Protein 4PYR (pdb70)

Solvent-accessible surface area: 13632 Å² total

Radius of gyration: 20.28 Å; Cα contacts (8 Å, |Δi|>4): 598; chains: 1; bounding box: 50×44×51 Å

Foldseek 3Di:
DAEEEEEEADCPPPCHVLSVLLVLLLVLLCVQPVLYHYDYDYDAAPCRQVVVVVSVVVPHQEYEDDEDQNRQQVRQVVDDHQYEYADFNDPNRDDDQSYAYEYDDLLLFLLLQLVCVVVVFPAEEEEAEDDPQLVSSSVSNQVNNCVVVVDTHHYYDDPVDPPVQVSRVVGQAYEYSYAQVVVLVVLQVHDVPRAYEYECNNVFDPHVSCPRHKYWWQCPLEPDPVNPSGDQDPDDDTPVSSLSSQSSSVSSVQRSVSSVDPGQQPDWDCGSRATWHADPSNYTRHNTDMDD

B-factor: mean 27.87, std 9.31, range [13.83, 87.21]

Secondary structure (DSSP, 8-state):
-EEEEEEE--TTSTTHHHHHHHHHHHHHHHHHH--EEEEEEE--GGGHHHHHHHHHHTT--EEE---SHHHHHHHGGG--S-EEESS---TTSPP-TTEEE----HHHHHHHHHH--TT--SSEEEEE-SSHHHHHHHHHHHHHHHHHHSSPPB----TT--HHHHHHHT-SEEEEES-HHHHHHHHHHS-TTS-EEE-GGG-----GGGTT-EEE-------SHHHHHSPPPSS---HHHHHHHHHHHHHHHHHHHHHSSS-GGG-EEEETTEEEEE-GGGBEEEE--EE-

CATH classification: 3.40.50.2300 (+1 more: 3.40.50.2300)

Sequence (292 aa):
KVRI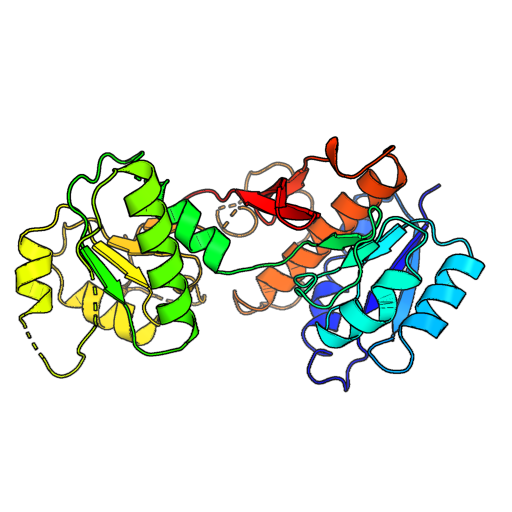GVILPAESSALGEEAAAVVRSSGVEEAAAQVDQSAELYSVDATGDNVVERYRAAVADGVNVVIGPLSRDSIVKLAPSVTVPTLALNSVGREAAANPKLYSLSLIVEGEARQLARLRRDDSRAAPLLVVGGDALSQRLGKAFADEWRAAAGKPVRRQAFDANDAPLLQAAGQADAVALALDVAQAARLKSALTPDVPVYGTSQLNVGGQPELAGVRFIDPWFLPAHPAVQRRYPRPAAPLTRQQTERLYALGIDAYRLAVQLAGSRSGAAVRLDGVTGDLKLGRDRAFERQLPAGV

InterPro domains:
  IPR007443 Penicillin-binding protein activator LpoA [PF04348] (82-240)
  IPR007443 Penicillin-binding protein activator LpoA [PF04348] (257-376)
  IPR007443 Penicillin-binding protein activator LpoA [PTHR38038] (57-244)
  IPR028082 Periplasmic binding protein-like I [SSF53822] (84-384)

Organism: Chromobacterium violaceum (strain ATCC 12472 / DSM 30191 / JCM 1249 / CCUG 213 / NBRC 12614 / NCIMB 9131 / NCTC 9757 / MK) (NCBI:txid243365)

Structure (mmCIF, N/CA/C/O backbone):
data_4PYR
#
_entry.id   4PYR
#
_cell.length_a   41.182
_cell.length_b   72.332
_cell.length_c   45.146
_cell.angle_alpha   90.00
_cell.angle_beta   95.13
_cell.angle_gamma   90.00
#
_symmetry.space_group_name_H-M   'P 1 21 1'
#
loop_
_entity.id
_entity.type
_entity.pdbx_description
1 polymer 'Putative branched-chain amino acid ABC transporter'
2 non-polymer GLUTATHIONE
3 water water
#
loop_
_atom_site.group_PDB
_atom_site.id
_atom_site.type_symbol
_atom_site.label_atom_id
_atom_site.label_alt_id
_atom_site.label_comp_id
_atom_site.label_asym_id
_atom_site.label_entity_id
_atom_site.label_seq_id
_atom_site.pdbx_PDB_ins_code
_atom_site.Cartn_x
_atom_site.Cartn_y
_atom_site.Cartn_z
_atom_site.occupancy
_atom_site.B_iso_or_equiv
_atom_site.auth_seq_id
_atom_site.auth_comp_id
_atom_site.auth_asym_id
_atom_site.auth_atom_id
_atom_site.pdbx_PDB_model_num
ATOM 1 N N . LYS A 1 1 ? 37.884 35.908 -14.022 1.00 39.90 83 LYS A N 1
ATOM 2 C CA . LYS A 1 1 ? 37.059 34.952 -13.194 1.00 41.36 83 LYS A CA 1
ATOM 3 C C . LYS A 1 1 ? 37.628 34.531 -11.825 1.00 30.16 83 LYS A C 1
ATOM 4 O O . LYS A 1 1 ? 38.688 35.023 -11.400 1.00 43.74 83 LYS A O 1
ATOM 10 N N . VAL A 1 2 ? 36.902 33.674 -11.151 1.00 30.40 84 VAL A N 1
ATOM 11 C CA . VAL A 1 2 ? 37.105 33.263 -9.746 1.00 25.48 84 VAL A CA 1
ATOM 12 C C . VAL A 1 2 ? 38.228 32.239 -9.621 1.00 26.09 84 VAL A C 1
ATOM 13 O O . VAL A 1 2 ? 38.227 31.172 -10.297 1.00 28.14 84 VAL A O 1
ATOM 17 N N . ARG A 1 3 ? 39.201 32.618 -8.798 1.00 25.98 85 ARG A N 1
ATOM 18 C CA . ARG A 1 3 ? 40.324 31.769 -8.443 1.00 26.40 85 ARG A CA 1
ATOM 19 C C . ARG A 1 3 ? 40.299 31.532 -6.933 1.00 23.06 85 ARG A C 1
ATOM 20 O O . ARG A 1 3 ? 40.450 32.411 -6.144 1.00 29.03 85 ARG A O 1
ATOM 28 N N . ILE A 1 4 ? 40.049 30.305 -6.539 1.00 21.99 86 ILE A N 1
ATOM 29 C CA . ILE A 1 4 ? 39.877 29.991 -5.118 1.00 20.40 86 ILE A CA 1
ATOM 30 C C . ILE A 1 4 ? 41.140 29.366 -4.578 1.00 20.37 86 ILE A C 1
ATOM 31 O O . ILE A 1 4 ? 41.598 28.361 -5.087 1.00 20.07 86 ILE A O 1
ATOM 36 N N . GLY A 1 5 ? 41.705 29.935 -3.524 1.00 19.73 87 GLY A N 1
ATOM 37 C CA . GLY A 1 5 ? 42.840 29.294 -2.889 1.00 19.18 87 GLY A CA 1
ATOM 38 C C . GLY A 1 5 ? 42.282 28.362 -1.860 1.00 19.92 87 GLY A C 1
ATOM 39 O O . GLY A 1 5 ? 41.472 28.758 -1.041 1.00 19.46 87 GLY A O 1
ATOM 40 N N . VAL A 1 6 ? 42.663 27.088 -1.958 1.00 17.38 88 VAL A N 1
ATOM 41 C CA . VAL A 1 6 ? 42.183 26.047 -1.034 1.00 17.68 88 VAL A CA 1
ATOM 42 C C . VAL A 1 6 ? 43.361 25.725 -0.114 1.00 18.25 88 VAL A C 1
ATOM 43 O O . VAL A 1 6 ? 44.293 25.063 -0.521 1.00 19.92 88 VAL A O 1
ATOM 47 N N . ILE A 1 7 ? 43.337 26.287 1.091 1.00 16.58 89 ILE A N 1
ATOM 48 C CA . ILE A 1 7 ? 44.469 26.304 1.996 1.00 18.34 89 ILE A CA 1
ATOM 49 C C . ILE A 1 7 ? 44.088 25.509 3.233 1.00 20.65 89 ILE A C 1
ATOM 50 O O . ILE A 1 7 ? 43.439 25.998 4.159 1.00 19.42 89 ILE A O 1
ATOM 55 N N . LEU A 1 8 ? 44.519 24.247 3.230 1.00 16.96 90 LEU A N 1
ATOM 56 C CA . LEU A 1 8 ? 44.120 23.274 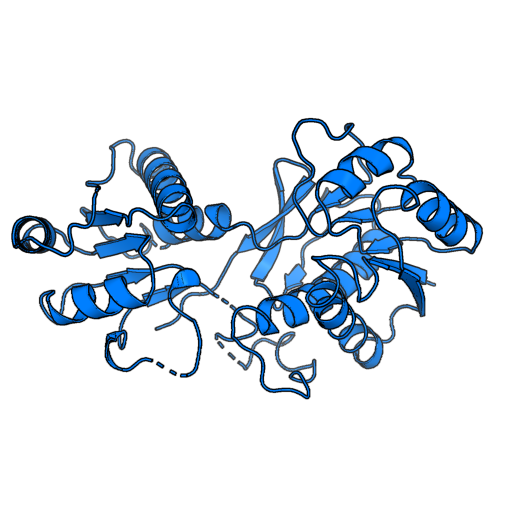4.245 1.00 19.87 90 LEU A CA 1
ATOM 57 C C . LEU A 1 8 ? 45.355 22.506 4.693 1.00 20.24 90 LEU A C 1
ATOM 58 O O . LEU A 1 8 ? 46.360 22.483 4.013 1.00 20.10 90 LEU A O 1
ATOM 63 N N . PRO A 1 9 ? 45.286 21.886 5.888 1.00 22.01 91 PRO A N 1
ATOM 64 C CA . PRO A 1 9 ? 46.420 21.113 6.399 1.00 22.77 91 PRO A CA 1
ATOM 65 C C . PRO A 1 9 ? 46.846 19.960 5.496 1.00 21.18 91 PRO A C 1
ATOM 66 O O . PRO A 1 9 ? 45.988 19.372 4.840 1.00 20.14 91 PRO A O 1
ATOM 70 N N . ALA A 1 10 ? 48.151 19.686 5.471 1.00 23.06 92 ALA A N 1
ATOM 71 C CA . ALA A 1 10 ? 48.699 18.529 4.778 1.00 25.41 92 ALA A CA 1
ATOM 72 C C . ALA A 1 10 ? 48.257 17.207 5.426 1.00 28.46 92 ALA A C 1
ATOM 73 O O . ALA A 1 10 ? 47.816 17.146 6.566 1.00 26.21 92 ALA A O 1
ATOM 75 N N . GLU A 1 11 ? 48.366 16.136 4.672 1.00 32.28 93 GLU A N 1
ATOM 76 C CA . GLU A 1 11 ? 48.077 14.793 5.220 1.00 35.35 93 GLU A CA 1
ATOM 77 C C . GLU A 1 11 ? 48.537 14.478 6.679 1.00 32.05 93 GLU A C 1
ATOM 78 O O . GLU A 1 11 ? 47.751 13.923 7.449 1.00 38.13 93 GLU A O 1
ATOM 84 N N . SER A 1 12 ? 49.758 14.860 7.067 1.00 39.38 94 SER A N 1
ATOM 85 C CA . SER A 1 12 ? 50.365 14.481 8.368 1.00 35.18 94 SER A CA 1
ATOM 86 C C . SER A 1 12 ? 49.917 15.315 9.565 1.00 35.26 94 SER A C 1
ATOM 87 O O . SER A 1 12 ? 50.228 14.955 10.722 1.00 39.20 94 SER A O 1
ATOM 90 N N . SER A 1 13 ? 49.296 16.461 9.310 1.00 28.15 95 SER A N 1
ATOM 91 C CA . SER A 1 13 ? 48.587 17.174 10.362 1.00 33.80 95 SER A CA 1
ATOM 92 C C . SER A 1 13 ? 47.649 16.180 11.027 1.00 33.97 95 SER A C 1
ATOM 93 O O . SER A 1 13 ? 47.163 15.217 10.386 1.00 30.94 95 SER A O 1
ATOM 96 N N . ALA A 1 14 ? 47.347 16.464 12.284 1.00 30.87 96 ALA A N 1
ATOM 97 C CA . ALA A 1 14 ? 46.295 15.753 12.995 1.00 33.58 96 ALA A CA 1
ATOM 98 C C . ALA A 1 14 ? 44.953 16.012 12.312 1.00 27.97 96 ALA A C 1
ATOM 99 O O . ALA A 1 14 ? 44.001 15.259 12.467 1.00 34.58 96 ALA A O 1
ATOM 101 N N . LEU A 1 15 ? 44.854 17.118 11.576 1.00 29.16 97 LEU A N 1
ATOM 102 C CA . LEU A 1 15 ? 43.649 17.398 10.766 1.00 27.21 97 LEU A CA 1
ATOM 103 C C . LEU A 1 15 ? 43.749 17.006 9.292 1.00 25.37 97 LEU A C 1
ATOM 104 O O . LEU A 1 15 ? 42.846 17.311 8.493 1.00 23.75 97 LEU A O 1
ATOM 109 N N . GLY A 1 16 ? 44.824 16.332 8.918 1.00 25.87 98 GLY A N 1
ATOM 110 C CA . GLY A 1 16 ? 45.058 16.093 7.505 1.00 26.72 98 GLY A CA 1
ATOM 111 C C . GLY A 1 16 ? 44.110 15.106 6.836 1.00 23.71 98 GLY A C 1
ATOM 112 O O . GLY A 1 16 ? 43.782 15.269 5.649 1.00 25.18 98 GLY A O 1
ATOM 113 N N A GLU A 1 17 ? 43.636 14.115 7.576 0.50 28.44 99 GLU A N 1
ATOM 114 N N B GLU A 1 17 ? 43.664 14.086 7.575 0.50 27.40 99 GLU A N 1
ATOM 115 C CA A GLU A 1 17 ? 42.664 13.180 7.022 0.50 24.08 99 GLU A CA 1
ATOM 116 C CA B GLU A 1 17 ? 42.659 13.146 7.048 0.50 23.57 99 GLU A CA 1
ATOM 117 C C A GLU A 1 17 ? 41.316 13.881 6.732 0.50 18.63 99 GLU A C 1
ATOM 118 C C B GLU A 1 17 ? 41.360 13.927 6.710 0.50 18.95 99 GLU A C 1
ATOM 119 O O A GLU A 1 17 ? 40.713 13.724 5.668 0.50 25.10 99 GLU A O 1
ATOM 120 O O B GLU A 1 17 ? 40.857 13.905 5.576 0.50 24.46 99 GLU A O 1
ATOM 131 N N . ALA A 1 18 ? 40.858 14.701 7.672 1.00 24.19 100 ALA A N 1
ATOM 132 C CA . ALA A 1 18 ? 39.692 15.536 7.445 1.00 20.38 100 ALA A CA 1
ATOM 133 C C . ALA A 1 18 ? 39.907 16.514 6.270 1.00 19.23 100 ALA A C 1
ATOM 134 O O . ALA A 1 18 ? 39.014 16.749 5.456 1.00 19.04 100 ALA A O 1
ATOM 136 N N . ALA A 1 19 ? 41.090 17.099 6.210 1.00 19.18 101 ALA A N 1
ATOM 137 C CA . ALA A 1 19 ? 41.374 18.089 5.175 1.00 18.60 101 ALA A CA 1
ATOM 138 C C . ALA A 1 19 ? 41.264 17.462 3.786 1.00 18.04 101 ALA A C 1
ATOM 139 O O . ALA A 1 19 ? 40.674 18.069 2.901 1.00 18.56 101 ALA A O 1
ATOM 141 N N . ALA A 1 20 ? 41.751 16.218 3.649 1.00 19.52 102 ALA A N 1
ATOM 142 C CA . ALA A 1 20 ? 41.709 15.534 2.363 1.00 19.95 102 ALA A CA 1
ATOM 143 C C . ALA A 1 20 ? 40.263 15.286 1.925 1.00 18.87 102 ALA A C 1
ATOM 144 O O . ALA A 1 20 ? 39.945 15.444 0.754 1.00 18.98 102 ALA A O 1
ATOM 146 N N . VAL A 1 21 ? 39.375 14.934 2.858 1.00 17.32 103 VAL A N 1
ATOM 147 C CA . VAL A 1 21 ? 37.957 14.743 2.542 1.00 17.16 103 VAL A CA 1
ATOM 148 C C . VAL A 1 21 ? 37.269 16.049 2.155 1.00 16.40 103 VAL A C 1
ATOM 149 O O . VAL A 1 21 ? 36.551 16.099 1.149 1.00 17.56 103 VAL A O 1
ATOM 153 N N . VAL A 1 22 ? 37.555 17.097 2.913 1.00 17.30 104 VAL A N 1
ATOM 154 C CA . VAL A 1 22 ? 37.052 18.404 2.539 1.00 16.06 104 VAL A CA 1
ATOM 155 C C . VAL A 1 22 ? 37.520 18.778 1.135 1.00 15.88 104 VAL A C 1
ATOM 156 O O . VAL A 1 22 ? 36.696 19.231 0.300 1.00 15.42 104 VAL A O 1
ATOM 160 N N . ARG A 1 23 ? 38.809 18.603 0.865 1.00 15.37 105 ARG A N 1
ATOM 161 C CA . ARG A 1 23 ? 39.342 18.889 -0.468 1.00 15.86 105 ARG A CA 1
ATOM 162 C C . ARG A 1 23 ? 38.586 18.131 -1.553 1.00 16.71 105 ARG A C 1
ATOM 163 O O . ARG A 1 23 ? 38.318 18.673 -2.631 1.00 17.08 105 ARG A O 1
ATOM 171 N N A SER A 1 24 ? 38.249 16.875 -1.281 0.50 15.69 106 SER A N 1
ATOM 172 N N B SER A 1 24 ? 38.248 16.875 -1.287 0.50 15.94 106 SER A N 1
ATOM 173 C CA A SER A 1 24 ? 37.612 16.048 -2.302 0.50 16.04 106 SER A CA 1
ATOM 174 C CA B SER A 1 24 ? 37.584 16.064 -2.305 0.50 16.52 106 SER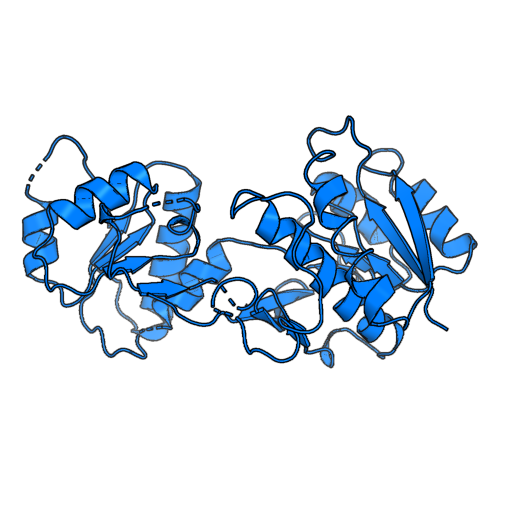 A CA 1
ATOM 175 C C A SER A 1 24 ? 36.210 16.593 -2.600 0.50 16.81 106 SER A C 1
ATOM 176 C C B SER A 1 24 ? 36.228 16.656 -2.621 0.50 16.86 106 SER A C 1
ATOM 177 O O A SER A 1 24 ? 35.723 16.479 -3.717 0.50 18.69 106 SER A O 1
ATOM 178 O O B SER A 1 24 ? 35.783 16.618 -3.763 0.50 18.79 106 SER A O 1
ATOM 183 N N . GLY A 1 25 ? 35.564 17.204 -1.612 1.00 15.60 107 GLY A N 1
ATOM 184 C CA . GLY A 1 25 ? 34.271 17.819 -1.825 1.00 15.76 107 GLY A CA 1
ATOM 185 C C . GLY A 1 25 ? 34.387 19.113 -2.618 1.00 15.53 107 GLY A C 1
ATOM 186 O O . GLY A 1 25 ? 33.570 19.373 -3.503 1.00 15.61 107 GLY A O 1
ATOM 187 N N . VAL A 1 26 ? 35.366 19.943 -2.259 1.00 15.63 108 VAL A N 1
ATOM 188 C CA . VAL A 1 26 ? 35.641 21.164 -3.007 1.00 15.73 108 VAL A CA 1
ATOM 189 C C . VAL A 1 26 ? 35.881 20.848 -4.459 1.00 16.21 108 VAL A C 1
ATOM 190 O O . VAL A 1 26 ? 35.291 21.515 -5.361 1.00 16.37 108 VAL A O 1
ATOM 194 N N A GLU A 1 27 ? 36.732 19.845 -4.721 0.50 15.97 109 GLU A N 1
ATOM 195 N N B GLU A 1 27 ? 36.689 19.835 -4.714 0.50 15.98 109 GLU A N 1
ATOM 196 C CA A GLU A 1 27 ? 37.054 19.395 -6.098 0.50 16.69 109 GLU A CA 1
ATOM 197 C CA B GLU A 1 27 ? 37.053 19.499 -6.079 0.50 16.55 109 GLU A CA 1
ATOM 198 C C A GLU A 1 27 ? 35.787 18.915 -6.805 0.50 17.49 109 GLU A C 1
ATOM 199 C C B GLU A 1 27 ? 35.855 18.849 -6.830 0.50 17.87 109 GLU A C 1
ATOM 200 O O A GLU A 1 27 ? 35.517 19.301 -7.951 0.50 17.09 109 GLU A O 1
ATOM 201 O O B GLU A 1 27 ? 35.694 19.094 -8.039 0.50 17.67 109 GLU A O 1
ATOM 212 N N . ALA A 1 28 ? 35.021 18.049 -6.148 1.00 17.34 110 ALA A N 1
ATOM 213 C CA . ALA A 1 28 ? 33.770 17.530 -6.756 1.00 18.43 110 ALA A CA 1
ATOM 214 C C . ALA A 1 28 ? 32.839 18.689 -7.230 1.00 18.53 110 ALA A C 1
ATOM 215 O O . ALA A 1 28 ? 32.269 18.654 -8.324 1.00 17.04 110 ALA A O 1
ATOM 217 N N . ALA A 1 29 ? 32.690 19.704 -6.389 1.00 15.69 111 ALA A N 1
ATOM 218 C CA . ALA A 1 29 ? 31.809 20.804 -6.689 1.00 16.72 111 ALA A CA 1
ATOM 219 C C . ALA A 1 29 ? 32.428 21.637 -7.853 1.00 16.36 111 ALA A C 1
ATOM 220 O O . ALA A 1 29 ? 31.702 22.086 -8.744 1.00 16.51 111 ALA A O 1
ATOM 222 N N . ALA A 1 30 ? 33.751 21.840 -7.831 1.00 15.76 112 ALA A N 1
ATOM 223 C CA . ALA A 1 30 ? 34.404 22.564 -8.910 1.00 16.58 112 ALA A CA 1
ATOM 224 C C . ALA A 1 30 ? 34.227 21.872 -10.259 1.00 18.00 112 ALA A C 1
ATOM 225 O O . ALA A 1 30 ? 34.004 22.521 -11.294 1.00 19.07 112 ALA A O 1
ATOM 227 N N . GLN A 1 31 ? 34.325 20.551 -10.285 1.00 17.99 113 GLN A N 1
ATOM 228 C CA . GLN A 1 31 ? 34.154 19.833 -11.522 1.00 19.75 113 GLN A CA 1
ATOM 229 C C . GLN A 1 31 ? 32.729 19.937 -12.099 1.00 18.47 113 GLN A C 1
ATOM 230 O O . GLN A 1 31 ? 32.561 19.999 -13.297 1.00 19.57 113 GLN A O 1
ATOM 236 N N . VAL A 1 32 ? 31.735 20.011 -11.238 1.00 18.36 114 VAL A N 1
ATOM 237 C CA . VAL A 1 32 ? 30.358 20.135 -11.664 1.00 19.12 114 VAL A CA 1
ATOM 238 C C . VAL A 1 32 ? 30.052 21.566 -12.064 1.00 20.85 114 VAL A C 1
ATOM 239 O O . VAL A 1 32 ? 29.583 21.821 -13.159 1.00 22.14 114 VAL A O 1
ATOM 243 N N . ASP A 1 33 ? 30.330 22.481 -11.159 1.00 18.51 115 ASP A N 1
ATOM 244 C CA . ASP A 1 33 ? 29.871 23.843 -11.352 1.00 18.72 115 ASP A CA 1
ATOM 245 C C . ASP A 1 33 ? 30.726 24.623 -12.322 1.00 19.45 115 ASP A C 1
ATOM 246 O O . ASP A 1 33 ? 30.199 25.496 -13.012 1.00 20.58 115 ASP A O 1
ATOM 251 N N . GLN A 1 34 ? 32.033 24.362 -12.360 1.00 20.83 116 GLN A N 1
ATOM 252 C CA . GLN A 1 34 ? 32.957 25.004 -13.344 1.00 24.23 116 GLN A CA 1
ATOM 253 C C . GLN A 1 34 ? 32.876 26.494 -13.416 1.00 22.68 116 GLN A C 1
ATOM 254 O O . GLN A 1 34 ? 32.990 27.106 -14.495 1.00 27.17 116 GLN A O 1
ATOM 260 N N . SER A 1 35 ? 32.716 27.040 -12.223 1.00 23.10 117 SER A N 1
ATOM 261 C CA . SER A 1 35 ? 32.561 28.458 -12.015 1.00 24.24 117 SER A CA 1
ATOM 262 C C . SER A 1 35 ? 33.843 29.093 -11.420 1.00 24.62 117 SER A C 1
ATOM 263 O O . SER A 1 35 ? 33.881 30.303 -11.195 1.00 27.77 117 SER A O 1
ATOM 266 N N . ALA A 1 36 ? 34.906 28.298 -11.232 1.00 23.40 118 ALA A N 1
ATOM 267 C CA . ALA A 1 36 ? 36.143 28.772 -10.618 1.00 23.41 118 ALA A CA 1
ATOM 268 C C . ALA A 1 36 ? 37.320 27.845 -10.906 1.00 23.28 118 ALA A C 1
ATOM 269 O O . ALA A 1 36 ? 37.149 26.638 -11.186 1.00 27.24 118 ALA A O 1
ATOM 271 N N . GLU A 1 37 ? 38.509 28.418 -10.780 1.00 26.05 119 GLU A N 1
ATOM 272 C CA . GLU A 1 37 ? 39.762 27.687 -10.815 1.00 26.94 119 GLU A CA 1
ATOM 273 C C . GLU A 1 37 ? 40.245 27.480 -9.406 1.00 24.85 119 GLU A C 1
ATOM 274 O O . GLU A 1 37 ? 40.114 28.358 -8.583 1.00 25.70 119 GLU A O 1
ATOM 280 N N . LEU A 1 38 ? 40.775 26.302 -9.098 1.00 24.80 120 LEU A N 1
ATOM 281 C CA . LEU A 1 38 ? 41.342 26.044 -7.793 1.00 23.43 120 LEU A CA 1
ATOM 282 C C . LEU A 1 38 ? 42.869 26.244 -7.789 1.00 24.68 120 LEU A C 1
ATOM 283 O O . LEU A 1 38 ? 43.569 25.848 -8.721 1.00 26.12 120 LEU A O 1
ATOM 288 N N . TYR A 1 39 ? 43.354 26.821 -6.703 1.00 22.02 121 TYR A N 1
ATOM 289 C CA . TYR A 1 39 ? 44.787 26.911 -6.399 1.00 23.80 121 TYR A CA 1
ATOM 290 C C . TYR A 1 39 ? 44.941 26.220 -5.059 1.00 22.07 121 TYR A C 1
ATOM 291 O O . TYR A 1 39 ? 44.410 26.649 -4.051 1.00 22.13 121 TYR A O 1
ATOM 300 N N . SER A 1 40 ? 45.602 25.071 -5.054 1.00 23.58 122 SER A N 1
ATOM 301 C CA . SER A 1 40 ? 45.614 24.247 -3.851 1.00 22.53 122 SER A CA 1
ATOM 302 C C . SER A 1 40 ? 46.981 24.284 -3.249 1.00 23.96 122 SER A C 1
ATOM 303 O O . SER A 1 40 ? 47.973 24.058 -3.922 1.00 26.83 122 SER A O 1
ATOM 306 N N . VAL A 1 41 ? 47.034 24.598 -1.960 1.00 23.24 123 VAL A N 1
ATOM 307 C CA . VAL A 1 41 ? 48.283 24.524 -1.244 1.00 26.62 123 VAL A CA 1
ATOM 308 C C . VAL A 1 41 ? 48.024 23.996 0.170 1.00 24.31 123 VAL A C 1
ATOM 309 O O . VAL A 1 41 ? 46.960 24.217 0.774 1.00 23.25 123 VAL A O 1
ATOM 313 N N . ASP A 1 42 ? 48.985 23.230 0.655 1.00 24.82 124 ASP A N 1
ATOM 314 C CA . ASP A 1 42 ? 48.960 22.805 2.055 1.00 26.66 124 ASP A CA 1
ATOM 315 C C . ASP A 1 42 ? 49.523 23.880 2.964 1.00 26.38 124 ASP A C 1
ATOM 316 O O . ASP A 1 42 ? 50.586 24.378 2.686 1.00 29.18 124 ASP A O 1
ATOM 321 N N . ALA A 1 43 ? 48.817 24.207 4.046 1.00 25.97 125 ALA A N 1
ATOM 322 C CA . ALA A 1 43 ? 49.338 25.105 5.052 1.00 26.36 125 ALA A CA 1
ATOM 323 C C . ALA A 1 43 ? 48.531 24.931 6.324 1.00 27.99 125 ALA A C 1
ATOM 324 O O . ALA A 1 43 ? 47.295 24.688 6.293 1.00 26.31 125 ALA A O 1
ATOM 326 N N . THR A 1 44 ? 49.207 25.130 7.441 1.00 32.66 126 THR A N 1
ATOM 327 C CA . THR A 1 44 ? 48.548 25.240 8.726 1.00 32.83 126 THR A CA 1
ATOM 328 C C . THR A 1 44 ? 49.548 25.904 9.670 1.00 34.18 126 THR A C 1
ATOM 329 O O . THR A 1 44 ? 50.750 25.871 9.427 1.00 36.31 126 THR A O 1
ATOM 333 N N . GLY A 1 45 ? 49.013 26.532 10.715 1.00 39.61 127 GLY A N 1
ATOM 334 C CA . GLY A 1 45 ? 49.765 27.171 11.776 1.00 32.32 127 GLY A CA 1
ATOM 335 C C . GLY A 1 45 ? 50.913 28.061 11.330 1.00 40.19 127 GLY A C 1
ATOM 336 O O . GLY A 1 45 ? 50.712 29.091 10.698 1.00 39.40 127 GLY A O 1
ATOM 337 N N . ASP A 1 46 ? 52.119 27.597 11.622 1.00 41.56 128 ASP A N 1
ATOM 338 C CA . ASP A 1 46 ? 53.357 28.346 11.440 1.00 39.68 128 ASP A CA 1
ATOM 339 C C . ASP A 1 46 ? 53.623 28.897 10.026 1.00 35.00 128 ASP A C 1
ATOM 340 O O . ASP A 1 46 ? 54.425 29.829 9.887 1.00 36.92 128 ASP A O 1
ATOM 345 N N . ASN A 1 47 ? 53.040 28.292 8.988 1.00 33.61 129 ASN A N 1
ATOM 346 C CA . ASN A 1 47 ? 53.216 28.790 7.610 1.00 34.97 129 ASN A CA 1
ATOM 347 C C . ASN A 1 47 ? 51.949 29.302 6.925 1.00 34.50 129 ASN A C 1
ATOM 348 O O . ASN A 1 47 ? 51.994 29.659 5.747 1.00 33.72 129 ASN A O 1
ATOM 353 N N . VAL A 1 48 ? 50.829 29.309 7.650 1.00 34.85 130 VAL A N 1
ATOM 354 C CA . VAL A 1 48 ? 49.528 29.601 7.037 1.00 30.97 130 VAL A CA 1
ATOM 355 C C . VAL A 1 48 ? 49.505 31.016 6.511 1.00 32.44 130 VAL A C 1
ATOM 356 O O . VAL A 1 48 ? 49.020 31.254 5.417 1.00 29.75 130 VAL A O 1
ATOM 360 N N . VAL A 1 49 ? 50.092 31.959 7.249 1.00 28.90 131 VAL A N 1
ATOM 361 C CA . VAL A 1 49 ? 50.100 33.342 6.774 1.00 37.29 131 VAL A CA 1
ATOM 362 C C . VAL A 1 49 ? 50.937 33.460 5.514 1.00 33.12 131 VAL A C 1
ATOM 363 O O . VAL A 1 49 ? 50.517 34.051 4.549 1.00 34.22 131 VAL A O 1
ATOM 367 N N . GLU A 1 50 ? 52.140 32.900 5.539 1.00 33.92 132 GLU A N 1
ATOM 368 C CA . GLU A 1 50 ? 53.019 32.965 4.365 1.00 34.91 132 GLU A CA 1
ATOM 369 C C . GLU A 1 50 ? 52.412 32.338 3.093 1.00 34.34 132 GLU A C 1
ATOM 370 O O . GLU A 1 50 ? 52.557 32.868 1.994 1.00 34.47 132 GLU A O 1
ATOM 376 N N . ARG A 1 51 ? 51.743 31.204 3.246 1.00 29.89 133 ARG A N 1
ATOM 377 C CA . ARG A 1 51 ? 51.194 30.525 2.082 1.00 29.97 133 ARG A CA 1
ATOM 378 C C . ARG A 1 51 ? 49.885 31.164 1.630 1.00 27.05 133 ARG A C 1
ATOM 379 O O . ARG A 1 51 ? 49.578 31.155 0.446 1.00 28.48 133 ARG A O 1
ATOM 387 N N . TYR A 1 52 ? 49.122 31.695 2.582 1.00 28.41 134 TYR A N 1
ATOM 388 C CA . TYR A 1 52 ? 47.960 32.527 2.260 1.00 26.56 134 TYR A CA 1
ATOM 389 C C . TYR A 1 52 ? 48.451 33.712 1.455 1.00 30.62 134 TYR A C 1
ATOM 390 O O . TYR A 1 52 ? 47.944 34.001 0.370 1.00 30.97 134 TYR A O 1
ATOM 399 N N . ARG A 1 53 ? 49.450 34.400 1.983 1.00 30.28 135 ARG A N 1
ATOM 400 C CA . ARG A 1 53 ? 50.025 35.545 1.287 1.00 32.35 135 ARG A CA 1
ATOM 401 C C . ARG A 1 53 ? 50.455 35.194 -0.123 1.00 35.06 135 ARG A C 1
ATOM 402 O O . ARG A 1 53 ? 50.194 35.941 -1.046 1.00 34.80 135 ARG A O 1
ATOM 410 N N . ALA A 1 54 ? 51.086 34.035 -0.309 1.00 33.81 136 ALA A N 1
ATOM 41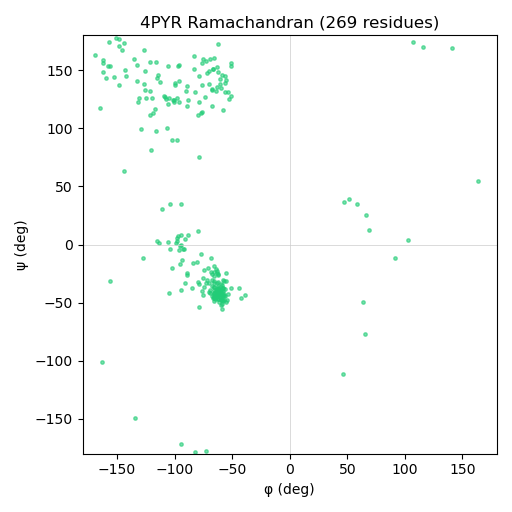1 C CA . ALA A 1 54 ? 51.557 33.686 -1.650 1.00 35.06 136 ALA A CA 1
ATOM 412 C C . ALA A 1 54 ? 50.402 33.316 -2.622 1.00 31.52 136 ALA A C 1
ATOM 413 O O . ALA A 1 54 ? 50.516 33.515 -3.844 1.00 33.98 136 ALA A O 1
ATOM 415 N N . ALA A 1 55 ? 49.314 32.761 -2.086 1.00 29.22 137 ALA A N 1
ATOM 416 C CA . ALA A 1 55 ? 48.140 32.427 -2.888 1.00 29.55 137 ALA A CA 1
ATOM 417 C C . ALA A 1 55 ? 47.532 33.750 -3.404 1.00 28.22 137 ALA A C 1
ATOM 418 O O . ALA A 1 55 ? 47.263 33.894 -4.583 1.00 28.99 137 ALA A O 1
ATOM 420 N N . VAL A 1 56 ? 47.400 34.725 -2.511 1.00 29.82 138 VAL A N 1
ATOM 421 C CA . VAL A 1 56 ? 46.889 36.053 -2.874 1.00 32.14 138 VAL A CA 1
ATOM 422 C C . VAL A 1 56 ? 47.801 36.744 -3.890 1.00 35.18 138 VAL A C 1
ATOM 423 O O . VAL A 1 56 ? 47.322 37.293 -4.897 1.00 36.53 138 VAL A O 1
ATOM 427 N N . ALA A 1 57 ? 49.108 36.711 -3.631 1.00 36.49 139 ALA A N 1
ATOM 428 C CA . ALA A 1 57 ? 50.094 37.200 -4.579 1.00 38.84 139 ALA A CA 1
ATOM 429 C C . ALA A 1 57 ? 49.941 36.510 -5.934 1.00 34.84 139 ALA A C 1
ATOM 430 O O . ALA A 1 57 ? 50.200 37.111 -6.941 1.00 46.31 139 ALA A O 1
ATOM 432 N N . ASP A 1 58 ? 49.494 35.249 -5.960 1.00 39.39 140 ASP A N 1
ATOM 433 C CA . ASP A 1 58 ? 49.297 34.563 -7.235 1.00 37.31 140 ASP A CA 1
ATOM 434 C C . ASP A 1 58 ? 47.908 34.753 -7.874 1.00 37.98 140 ASP A C 1
ATOM 435 O O . ASP A 1 58 ? 47.595 34.079 -8.838 1.00 39.11 140 ASP A O 1
ATOM 440 N N . GLY A 1 59 ? 47.061 35.625 -7.339 1.00 34.05 141 GLY A N 1
ATOM 441 C CA . GLY A 1 59 ? 45.831 35.998 -8.037 1.00 33.97 141 GLY A CA 1
ATOM 442 C C . GLY A 1 59 ? 44.576 35.340 -7.493 1.00 31.15 141 GLY A C 1
ATOM 443 O O . GLY A 1 59 ? 43.494 35.501 -8.064 1.00 32.93 141 GLY A O 1
ATOM 444 N N . VAL A 1 60 ? 44.708 34.577 -6.403 1.00 29.02 142 VAL A N 1
ATOM 445 C CA . VAL A 1 60 ? 43.547 34.086 -5.672 1.00 28.47 142 VAL A CA 1
ATOM 446 C C . VAL A 1 60 ? 42.643 35.256 -5.235 1.00 28.71 142 VAL A C 1
ATOM 447 O O . VAL A 1 60 ? 43.135 36.280 -4.719 1.00 28.71 142 VAL A O 1
ATOM 451 N N . ASN A 1 61 ? 41.344 35.157 -5.495 1.00 24.77 143 ASN A N 1
ATOM 452 C CA . ASN A 1 61 ? 40.414 36.192 -5.027 1.00 29.43 143 ASN A CA 1
ATOM 453 C C . ASN A 1 61 ? 39.395 35.771 -3.972 1.00 23.71 143 ASN A C 1
ATOM 454 O O . ASN A 1 61 ? 38.585 36.596 -3.556 1.00 30.15 143 ASN A O 1
ATOM 459 N N . VAL A 1 62 ? 39.451 34.498 -3.533 1.00 23.60 144 VAL A N 1
ATOM 460 C CA . VAL A 1 62 ? 38.726 34.056 -2.351 1.00 21.00 144 VAL A CA 1
ATOM 461 C C . VAL A 1 62 ? 39.475 32.812 -1.849 1.00 20.68 144 VAL A C 1
ATOM 462 O O . VAL A 1 62 ? 40.176 32.180 -2.616 1.00 20.10 144 VAL A O 1
ATOM 466 N N . VAL A 1 63 ? 39.375 32.560 -0.561 1.00 17.88 145 VAL A N 1
ATOM 467 C CA . VAL A 1 63 ? 40.065 31.436 0.066 1.00 18.90 145 VAL A CA 1
ATOM 468 C C . VAL A 1 63 ? 39.103 30.574 0.850 1.00 18.11 145 VAL A C 1
ATOM 469 O O . VAL A 1 63 ? 38.173 31.075 1.464 1.00 18.35 145 VAL A O 1
ATOM 473 N N . ILE A 1 64 ? 39.297 29.248 0.717 1.00 17.69 146 ILE A N 1
ATOM 474 C CA . ILE A 1 64 ? 38.667 28.253 1.587 1.00 15.65 146 ILE A CA 1
ATOM 475 C C . ILE A 1 64 ? 39.756 27.769 2.525 1.00 16.55 146 ILE A C 1
ATOM 476 O O . ILE A 1 64 ? 40.833 27.371 2.074 1.00 17.02 146 ILE A O 1
ATOM 481 N N . GLY A 1 65 ? 39.471 27.852 3.825 1.00 16.90 147 GLY A N 1
ATOM 482 C CA . GLY A 1 65 ? 40.456 27.557 4.835 1.00 18.31 147 GLY A CA 1
ATOM 483 C C . GLY A 1 65 ? 40.752 28.795 5.643 1.00 19.48 147 GLY A C 1
ATOM 484 O O . GLY A 1 65 ? 40.335 29.887 5.280 1.00 22.28 147 GLY A O 1
ATOM 485 N N . PRO A 1 66 ? 41.482 28.619 6.739 1.00 21.75 148 PRO A N 1
ATOM 486 C CA . PRO A 1 66 ? 42.074 27.388 7.255 1.00 21.67 148 PRO A CA 1
ATOM 487 C C . PRO A 1 66 ? 41.112 26.522 8.064 1.00 20.93 148 PRO A C 1
ATOM 488 O O . PRO A 1 66 ? 39.928 26.820 8.214 1.00 21.40 148 PRO A O 1
ATOM 492 N N . LEU A 1 67 ? 41.663 25.419 8.548 1.00 22.43 149 LEU A N 1
ATOM 493 C CA . LEU A 1 67 ? 40.874 24.425 9.264 1.00 22.25 149 LEU A CA 1
ATOM 494 C C . LEU A 1 67 ? 41.094 24.455 10.762 1.00 24.33 149 LEU A C 1
ATOM 495 O O . LEU A 1 67 ? 40.131 24.298 11.513 1.00 25.67 149 LEU A O 1
ATOM 500 N N . SER A 1 68 ? 42.340 24.611 11.209 1.00 24.26 150 SER A N 1
ATOM 501 C CA . SER A 1 68 ? 42.610 24.604 12.638 1.00 26.72 150 SER A CA 1
ATOM 502 C C . SER A 1 68 ? 42.279 25.921 13.300 1.00 27.92 150 SER A C 1
ATOM 503 O O . SER A 1 68 ? 42.451 26.994 12.714 1.00 28.32 150 SER A O 1
ATOM 506 N N . ARG A 1 69 ? 41.814 25.832 14.528 1.00 31.30 151 ARG A N 1
ATOM 507 C CA . ARG A 1 69 ? 41.528 27.052 15.315 1.00 32.27 151 ARG A CA 1
ATOM 508 C C . ARG A 1 69 ? 42.722 27.973 15.395 1.00 33.49 151 ARG A C 1
ATOM 509 O O . ARG A 1 69 ? 42.606 29.161 15.170 1.00 38.17 151 ARG A O 1
ATOM 513 N N . ASP A 1 70 ? 43.886 27.415 15.714 1.00 33.61 152 ASP A N 1
ATOM 514 C CA . ASP A 1 70 ? 45.086 28.215 15.903 1.00 35.68 152 ASP A CA 1
ATOM 515 C C . ASP A 1 70 ? 45.538 28.886 14.610 1.00 34.52 152 ASP A C 1
ATOM 516 O O . ASP A 1 70 ? 45.995 29.999 14.633 1.00 35.97 152 ASP A O 1
ATOM 521 N N . SER A 1 71 ? 45.396 28.222 13.457 1.00 28.77 153 SER A N 1
ATOM 522 C CA . SER A 1 71 ? 45.684 28.867 12.168 1.00 29.92 153 SER A CA 1
ATOM 523 C C . SER A 1 71 ? 44.799 30.075 11.870 1.00 30.12 153 SER A C 1
ATOM 524 O O . SER A 1 71 ? 45.243 31.035 11.231 1.00 31.55 153 SER A O 1
ATOM 527 N N . ILE A 1 72 ? 43.530 29.972 12.257 1.00 30.24 154 ILE A N 1
ATOM 528 C CA . ILE A 1 72 ? 42.579 31.055 12.068 1.00 30.04 154 ILE A CA 1
ATOM 529 C C . ILE A 1 72 ? 43.024 32.328 12.799 1.00 34.33 154 ILE A C 1
ATOM 530 O O . ILE A 1 72 ? 43.026 33.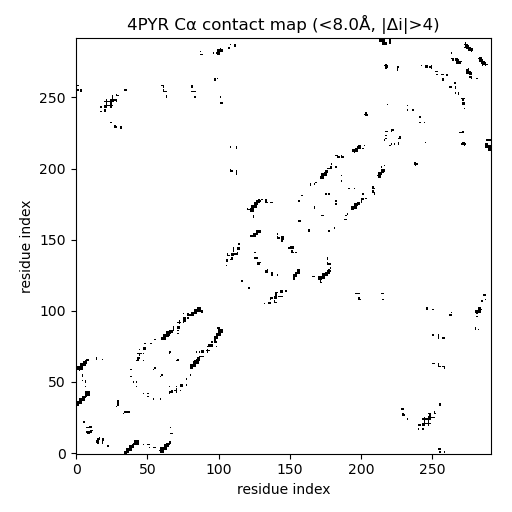397 12.196 1.00 35.76 154 ILE A O 1
ATOM 535 N N . VAL A 1 73 ? 43.418 32.186 14.071 1.00 34.46 155 VAL A N 1
ATOM 536 C CA . VAL A 1 73 ? 43.891 33.299 14.900 1.00 38.82 155 VAL A CA 1
ATOM 537 C C . VAL A 1 73 ? 45.139 33.961 14.319 1.00 43.08 155 VAL A C 1
ATOM 538 O O . VAL A 1 73 ? 45.238 35.190 14.277 1.00 43.62 155 VAL A O 1
ATOM 542 N N . LYS A 1 74 ? 46.098 33.142 13.894 1.00 37.66 156 LYS A N 1
ATOM 543 C CA . LYS A 1 74 ? 47.346 33.635 13.293 1.00 33.32 156 LYS A CA 1
ATOM 544 C C . LYS A 1 74 ? 47.125 34.392 11.996 1.00 31.62 156 LYS A C 1
ATOM 545 O O . LYS A 1 74 ? 47.901 35.286 11.662 1.00 35.20 156 LYS A O 1
ATOM 551 N N . LEU A 1 75 ? 46.120 33.969 11.245 1.00 34.49 157 LEU A N 1
ATOM 552 C CA . LEU A 1 75 ? 45.845 34.481 9.896 1.00 28.38 157 LEU A CA 1
ATOM 553 C C . LEU A 1 75 ? 45.000 35.761 9.869 1.00 30.97 157 LEU A C 1
ATOM 554 O O . LEU A 1 75 ? 45.213 36.606 9.017 1.00 30.85 157 LEU A O 1
ATOM 559 N N . ALA A 1 76 ? 44.025 35.855 10.767 1.00 29.58 158 ALA A N 1
ATOM 560 C CA . ALA A 1 76 ? 42.989 36.924 10.706 1.00 29.50 158 ALA A CA 1
ATOM 561 C C . ALA A 1 76 ? 43.523 38.350 10.356 1.00 29.96 158 ALA A C 1
ATOM 562 O O . ALA A 1 76 ? 42.983 39.021 9.457 1.00 36.41 158 ALA A O 1
ATOM 564 N N . PRO A 1 77 ? 44.616 38.775 10.986 1.00 36.36 159 PRO A N 1
ATOM 565 C CA . PRO A 1 77 ? 45.072 40.173 10.692 1.00 38.83 159 PRO A CA 1
ATOM 566 C C . PRO A 1 77 ? 45.537 40.363 9.254 1.00 43.28 159 PRO A C 1
ATOM 567 O O . PRO A 1 77 ? 45.512 41.488 8.748 1.00 45.64 159 PRO A O 1
ATOM 571 N N . SER A 1 78 ? 45.946 39.267 8.613 1.00 40.85 160 SER A N 1
ATOM 572 C CA . SER A 1 78 ? 46.473 39.316 7.240 1.00 43.50 160 SER A CA 1
ATOM 573 C C . SER A 1 78 ? 45.401 39.090 6.158 1.00 37.53 160 SER A C 1
ATOM 574 O O . SER A 1 78 ? 45.671 39.220 4.947 1.00 39.75 160 SER A O 1
ATOM 577 N N . VAL A 1 79 ? 44.180 38.803 6.597 1.00 37.48 161 VAL A N 1
ATOM 578 C CA . VAL A 1 79 ? 43.094 38.458 5.653 1.00 30.92 161 VAL A CA 1
ATOM 579 C C . VAL A 1 79 ? 42.736 39.669 4.818 1.00 32.71 161 VAL A C 1
ATOM 580 O O . VAL A 1 79 ? 42.390 40.760 5.342 1.00 43.36 161 VAL A O 1
ATOM 584 N N . THR A 1 80 ? 42.920 39.504 3.513 1.00 34.52 162 THR A N 1
ATOM 585 C CA . THR A 1 80 ? 42.673 40.620 2.583 1.00 35.64 162 THR A CA 1
ATOM 586 C C . THR A 1 80 ? 41.746 40.289 1.419 1.00 26.72 162 THR A C 1
ATOM 587 O O . THR A 1 80 ? 41.336 41.185 0.702 1.00 35.91 162 THR A O 1
ATOM 591 N N . VAL A 1 81 ? 41.446 39.011 1.224 1.00 30.65 163 VAL A N 1
ATOM 592 C CA . VAL A 1 81 ? 40.383 38.600 0.323 1.00 22.54 163 VAL A CA 1
ATOM 593 C C . VAL A 1 81 ? 39.352 37.786 1.132 1.00 27.16 163 VAL A C 1
ATOM 594 O O . VAL A 1 81 ? 39.668 37.289 2.223 1.00 28.64 163 VAL A O 1
ATOM 598 N N . PRO A 1 82 ? 38.104 37.718 0.648 1.00 26.57 164 PRO A N 1
ATOM 599 C CA . PRO A 1 82 ? 37.101 36.975 1.381 1.00 22.49 164 PRO A CA 1
ATOM 600 C C . PRO A 1 82 ? 37.627 35.605 1.698 1.00 23.88 164 PRO A C 1
ATOM 601 O O . PRO A 1 82 ? 38.113 34.929 0.789 1.00 21.52 164 PRO A O 1
ATOM 605 N N . THR A 1 83 ? 37.566 35.228 2.977 1.00 22.37 165 THR A N 1
ATOM 606 C CA . THR A 1 83 ? 38.179 33.987 3.416 1.00 22.13 165 THR A CA 1
ATOM 607 C C . THR A 1 83 ? 37.197 33.217 4.253 1.00 20.39 165 THR A C 1
ATOM 608 O O . THR A 1 83 ? 36.648 33.728 5.217 1.00 23.23 165 THR A O 1
ATOM 612 N N . LEU A 1 84 ? 36.944 31.984 3.794 1.00 19.42 166 LEU A N 1
ATOM 613 C CA . LEU A 1 84 ? 35.984 31.104 4.441 1.00 18.82 166 LEU A CA 1
ATOM 614 C C . LEU A 1 84 ? 36.724 30.073 5.260 1.00 18.09 166 LEU A C 1
ATOM 615 O O . LEU A 1 84 ? 37.059 28.973 4.766 1.00 18.25 166 LEU A O 1
ATOM 620 N N . ALA A 1 85 ? 36.973 30.406 6.522 1.00 18.31 167 ALA A N 1
ATOM 621 C CA . ALA A 1 85 ? 37.513 29.424 7.462 1.00 19.81 167 ALA A CA 1
ATOM 622 C C . ALA A 1 85 ? 36.508 28.310 7.750 1.00 20.03 167 ALA A C 1
ATOM 623 O O . ALA A 1 85 ? 35.299 28.490 7.704 1.00 19.11 167 ALA A O 1
ATOM 625 N N . LEU A 1 86 ? 37.044 27.125 8.070 1.00 19.78 168 LEU A N 1
ATOM 626 C CA . LEU A 1 86 ? 36.178 25.980 8.291 1.00 20.73 168 LEU A CA 1
ATOM 627 C C . LEU A 1 86 ? 36.173 25.565 9.739 1.00 22.81 168 LEU A C 1
ATOM 628 O O . LEU A 1 86 ? 36.014 24.389 10.074 1.00 26.52 168 LEU A O 1
ATOM 633 N N . ASN A 1 87 ? 36.369 26.552 10.599 1.00 23.61 169 ASN A N 1
ATOM 634 C CA . ASN A 1 87 ? 36.183 26.410 12.033 1.00 24.20 169 ASN A CA 1
ATOM 635 C C . ASN A 1 87 ? 35.718 27.762 12.543 1.00 27.75 169 ASN A C 1
ATOM 636 O O . ASN A 1 87 ? 35.728 28.729 11.797 1.00 27.77 169 ASN A O 1
ATOM 641 N N . SER A 1 88 ? 35.298 27.825 13.809 1.00 37.25 170 SER A N 1
ATOM 642 C CA . SER A 1 88 ? 34.912 29.089 14.427 1.00 38.39 170 SER A CA 1
ATOM 643 C C . SER A 1 88 ? 36.086 29.998 14.416 1.00 39.56 170 SER A C 1
ATOM 644 O O . SER A 1 88 ? 37.218 29.548 14.605 1.00 44.33 170 SER A O 1
ATOM 647 N N . VAL A 1 89 ? 35.847 31.280 14.182 1.00 43.09 171 VAL A N 1
ATOM 648 C CA . VAL A 1 89 ? 36.857 32.252 14.524 1.00 42.53 171 VAL A CA 1
ATOM 649 C C . VAL A 1 89 ? 36.733 32.368 16.043 1.00 47.38 171 VAL A C 1
ATOM 650 O O . VAL A 1 89 ? 35.680 32.774 16.542 1.00 49.53 171 VAL A O 1
ATOM 654 N N . GLY A 1 90 ? 37.765 31.944 16.782 1.00 45.64 172 GLY A N 1
ATOM 655 C CA . GLY A 1 90 ? 37.722 31.997 18.252 1.00 52.61 172 GLY A CA 1
ATOM 656 C C . GLY A 1 90 ? 37.597 33.433 18.720 1.00 54.59 172 GLY A C 1
ATOM 657 O O . GLY A 1 90 ? 37.679 34.368 17.893 1.00 51.59 172 GLY A O 1
ATOM 658 N N . ARG A 1 91 ? 37.383 33.609 20.031 1.00 58.74 173 ARG A N 1
ATOM 659 C CA . ARG A 1 91 ? 37.331 34.939 20.632 1.00 61.40 173 ARG A CA 1
ATOM 660 C C . ARG A 1 91 ? 38.641 35.715 20.393 1.00 61.98 173 ARG A C 1
ATOM 661 O O . ARG A 1 91 ? 38.609 36.937 20.207 1.00 66.03 173 ARG A O 1
ATOM 669 N N . GLU A 1 92 ? 39.786 35.020 20.429 1.00 62.64 174 GLU A N 1
ATOM 670 C CA . GLU A 1 92 ? 41.103 35.680 20.295 1.00 63.22 174 GLU A CA 1
ATOM 671 C C . GLU A 1 92 ? 41.414 36.123 18.858 1.00 55.96 174 GLU A C 1
ATOM 672 O O . GLU A 1 92 ? 42.270 36.989 18.643 1.00 55.32 174 GLU A O 1
ATOM 678 N N . ALA A 1 93 ? 40.766 35.513 17.871 1.00 52.12 175 ALA A N 1
ATOM 679 C CA . ALA A 1 93 ? 40.946 35.955 16.496 1.00 45.83 175 ALA A CA 1
ATOM 680 C C . ALA A 1 93 ? 40.639 37.447 16.382 1.00 51.44 175 ALA A C 1
ATOM 681 O O . ALA A 1 93 ? 39.708 37.946 17.023 1.00 46.46 175 ALA A O 1
ATOM 683 N N . ALA A 1 94 ? 41.438 38.134 15.565 1.00 50.46 176 ALA A N 1
ATOM 684 C CA . ALA A 1 94 ? 41.241 39.555 15.282 1.00 45.08 176 ALA A CA 1
ATOM 685 C C . ALA A 1 94 ? 39.985 39.744 14.437 1.00 41.31 176 ALA A C 1
ATOM 686 O O . ALA A 1 94 ? 39.723 39.007 13.509 1.00 38.70 176 ALA A O 1
ATOM 688 N N . ALA A 1 95 ? 39.214 40.773 14.794 1.00 43.87 177 ALA A N 1
ATOM 689 C CA . ALA A 1 95 ? 38.078 41.138 13.958 1.00 45.28 177 ALA A CA 1
ATOM 690 C C . ALA A 1 95 ? 38.591 41.510 12.560 1.00 38.21 177 ALA A C 1
ATOM 691 O O . ALA A 1 95 ? 39.604 42.222 12.407 1.00 42.43 177 ALA A O 1
ATOM 693 N N . ASN A 1 96 ? 37.856 41.049 11.563 1.00 40.56 178 ASN A N 1
ATOM 694 C CA . ASN A 1 96 ? 38.210 41.234 10.150 1.00 38.58 178 ASN A CA 1
ATOM 695 C C . ASN A 1 96 ? 36.993 40.925 9.297 1.00 31.24 178 ASN A C 1
ATOM 696 O O . ASN A 1 96 ? 36.503 39.802 9.288 1.00 37.51 178 ASN A O 1
ATOM 701 N N . PRO A 1 97 ? 36.488 41.920 8.564 1.00 36.05 179 PRO A N 1
ATOM 702 C CA . PRO A 1 97 ? 35.181 41.757 7.941 1.00 33.93 179 PRO A CA 1
ATOM 703 C C . PRO A 1 97 ? 35.162 40.896 6.710 1.00 31.87 179 PRO A C 1
ATOM 704 O O . PRO A 1 97 ? 34.074 40.550 6.231 1.00 35.06 179 PRO A O 1
ATOM 708 N N . LYS A 1 98 ? 36.346 40.508 6.224 1.00 29.19 180 LYS A N 1
ATOM 709 C CA . LYS A 1 98 ? 36.470 39.593 5.109 1.00 30.26 180 LYS A CA 1
ATOM 710 C C . LYS A 1 98 ? 36.664 38.159 5.558 1.00 26.39 180 LYS A C 1
ATOM 711 O O . LYS A 1 98 ? 36.775 37.309 4.709 1.00 27.47 180 LYS A O 1
ATOM 717 N N . LEU A 1 99 ? 36.714 37.932 6.866 1.00 29.55 181 LEU A N 1
ATOM 718 C CA . LEU A 1 99 ? 36.864 36.589 7.417 1.00 26.70 181 LEU A CA 1
ATOM 719 C C . LEU A 1 99 ? 35.537 36.036 7.895 1.00 23.58 181 LEU A C 1
ATOM 720 O O . LEU A 1 99 ? 34.909 36.573 8.771 1.00 27.82 181 LEU A O 1
ATOM 725 N N . TYR A 1 100 ? 35.176 34.855 7.307 1.00 25.16 182 TYR A N 1
ATOM 726 C CA . TYR A 1 100 ? 33.880 34.229 7.535 1.00 24.26 182 TYR A CA 1
ATOM 727 C C . TYR A 1 100 ? 34.154 32.785 7.984 1.00 21.94 182 TYR A C 1
ATOM 728 O O . TYR A 1 100 ? 35.277 32.308 7.887 1.00 21.67 182 TYR A O 1
ATOM 737 N N . SER A 1 101 ? 33.120 32.130 8.495 1.00 22.98 183 SER A N 1
ATOM 738 C CA . SER A 1 101 ? 33.246 30.728 8.945 1.00 24.90 183 SER A CA 1
ATOM 739 C C . SER A 1 101 ? 32.093 29.912 8.387 1.00 22.79 183 SER A C 1
ATOM 740 O O . SER A 1 101 ? 30.976 30.376 8.356 1.00 22.25 183 SER A O 1
ATOM 743 N N . LEU A 1 102 ? 32.387 28.674 7.979 1.00 20.95 184 LEU A N 1
ATOM 744 C CA . LEU A 1 102 ? 31.363 27.635 7.779 1.00 21.80 184 LEU A CA 1
ATOM 745 C C . LEU A 1 102 ? 31.881 26.405 8.502 1.00 20.26 184 LEU A C 1
ATOM 746 O O . LEU A 1 102 ? 32.971 25.991 8.236 1.00 21.26 184 LEU A O 1
ATOM 751 N N . SER A 1 103 ? 31.074 25.867 9.389 1.00 21.13 185 SER A N 1
ATOM 752 C CA . SER A 1 103 ? 31.499 24.716 10.197 1.00 25.31 185 SER A CA 1
ATOM 753 C C . SER A 1 103 ? 30.292 23.866 10.572 1.00 24.71 185 SER A C 1
ATOM 754 O O . SER A 1 103 ? 29.152 24.203 10.254 1.00 24.28 185 SER A O 1
ATOM 757 N N . LEU A 1 104 ? 30.556 22.764 11.262 1.00 25.44 186 LEU A N 1
ATOM 758 C CA . LEU A 1 104 ? 29.497 21.866 11.692 1.00 25.81 186 LEU A CA 1
ATOM 759 C C . LEU A 1 104 ? 29.210 22.021 13.182 1.00 28.90 186 LEU A C 1
ATOM 760 O O . LEU A 1 104 ? 28.832 21.064 13.840 1.00 31.93 186 LEU A O 1
ATOM 765 N N . ILE A 1 105 ? 29.313 23.234 13.705 1.00 28.04 187 ILE A N 1
ATOM 766 C CA . ILE A 1 105 ? 29.180 23.443 15.173 1.00 26.80 187 ILE A CA 1
ATOM 767 C C . ILE A 1 105 ? 27.917 22.841 15.742 1.00 24.76 187 ILE A C 1
ATOM 768 O O . ILE A 1 105 ? 26.787 23.153 15.332 1.00 25.25 187 ILE A O 1
ATOM 773 N N . VAL A 1 106 ? 28.097 22.002 16.743 1.00 27.01 188 VAL A N 1
ATOM 774 C CA . VAL A 1 106 ? 27.004 21.222 17.256 1.00 27.94 188 VAL A CA 1
ATOM 775 C C . VAL A 1 106 ? 25.922 22.008 17.946 1.00 21.04 188 VAL A C 1
ATOM 776 O O . VAL A 1 106 ? 24.751 21.606 17.899 1.00 20.05 188 VAL A O 1
ATOM 780 N N . GLU A 1 107 ? 26.292 23.129 18.575 1.00 22.19 189 GLU A N 1
ATOM 781 C CA . GLU A 1 107 ? 25.316 23.931 19.280 1.00 22.25 189 GLU A CA 1
ATOM 782 C C . GLU A 1 107 ? 24.225 24.392 18.330 1.00 19.30 189 GLU A C 1
ATOM 783 O O . GLU A 1 107 ? 23.063 24.537 18.727 1.00 21.22 189 GLU A O 1
ATOM 789 N N . GLY A 1 108 ? 24.606 24.661 17.068 1.00 21.50 190 GLY A N 1
ATOM 790 C CA . GLY A 1 108 ? 23.638 25.045 16.065 1.00 19.80 190 GLY A CA 1
ATOM 791 C C . GLY A 1 108 ? 22.551 24.009 15.858 1.00 19.51 190 GLY A C 1
ATOM 792 O O . GLY A 1 108 ? 21.395 24.333 15.719 1.00 20.36 190 GLY A O 1
ATOM 793 N N . GLU A 1 109 ? 22.915 22.749 15.920 1.00 19.62 191 GLU A N 1
ATOM 794 C CA . GLU A 1 109 ? 21.917 21.724 15.730 1.00 18.36 191 GLU A CA 1
ATOM 795 C C . GLU A 1 109 ? 21.018 21.607 16.972 1.00 18.04 191 GLU A C 1
ATOM 796 O O . GLU A 1 109 ? 19.795 21.450 16.864 1.00 17.47 191 GLU A O 1
ATOM 802 N N . ALA A 1 110 ? 21.609 21.783 18.161 1.00 16.84 192 ALA A N 1
ATOM 803 C CA . ALA A 1 110 ? 20.811 21.723 19.389 1.00 16.91 192 ALA A CA 1
ATOM 804 C C . ALA A 1 110 ? 19.784 22.826 19.406 1.00 17.12 192 ALA A C 1
ATOM 805 O O . ALA A 1 110 ? 18.648 22.595 19.796 1.00 16.68 192 ALA A O 1
ATOM 807 N N . ARG A 1 111 ? 20.200 24.040 18.992 1.00 18.33 193 ARG A N 1
ATOM 808 C CA . ARG A 1 111 ? 19.274 25.151 18.999 1.00 19.80 193 ARG A CA 1
ATOM 809 C C . ARG A 1 111 ? 18.111 24.878 18.043 1.00 19.35 193 ARG A C 1
ATOM 810 O O . ARG A 1 111 ? 16.938 25.093 18.362 1.00 21.58 193 ARG A O 1
ATOM 818 N N . GLN A 1 112 ? 18.428 24.436 16.836 1.00 19.16 194 GLN A N 1
ATOM 819 C CA . GLN A 1 112 ? 17.400 24.073 15.924 1.00 20.49 194 GLN A CA 1
ATOM 820 C C . GLN A 1 112 ? 16.466 22.999 16.399 1.00 18.57 194 GLN A C 1
ATOM 821 O O . GLN A 1 112 ? 15.262 23.114 16.195 1.00 23.10 194 GLN A O 1
ATOM 827 N N . LEU A 1 113 ? 17.013 21.984 17.063 1.00 19.10 195 LEU A N 1
ATOM 828 C CA . LEU A 1 113 ? 16.156 20.938 17.554 1.00 18.31 195 LEU A CA 1
ATOM 829 C C . LEU A 1 113 ? 15.103 21.477 18.541 1.00 17.64 195 LEU A C 1
ATOM 830 O O . LEU A 1 113 ? 13.949 21.077 18.501 1.00 17.87 195 LEU A O 1
ATOM 835 N N . ALA A 1 114 ? 15.506 22.412 19.397 1.00 17.92 196 ALA A N 1
ATOM 836 C CA . ALA A 1 114 ? 14.553 23.034 20.273 1.00 19.95 196 ALA A CA 1
ATOM 837 C C . ALA A 1 114 ? 13.485 23.746 19.473 1.00 18.62 196 ALA A C 1
ATOM 838 O O . ALA A 1 114 ? 12.323 23.653 19.808 1.00 19.28 196 ALA A O 1
ATOM 840 N N . ARG A 1 115 ? 13.883 24.507 18.443 1.00 21.91 197 ARG A N 1
ATOM 841 C CA . ARG A 1 115 ? 12.914 25.154 17.586 1.00 24.32 197 ARG A CA 1
ATOM 842 C C . ARG A 1 115 ? 11.972 24.187 16.852 1.00 21.01 197 ARG A C 1
ATOM 843 O O . ARG A 1 115 ? 10.767 24.452 16.768 1.00 23.34 197 ARG A O 1
ATOM 851 N N . LEU A 1 116 ? 12.512 23.057 16.382 1.00 21.06 198 LEU A N 1
ATOM 852 C CA . LEU A 1 116 ? 11.707 22.010 15.716 1.00 23.07 198 LEU A CA 1
ATOM 853 C C . LEU A 1 116 ? 10.652 21.477 16.661 1.00 21.94 198 LEU A C 1
ATOM 854 O O . LEU A 1 116 ? 9.474 21.280 16.303 1.00 21.09 198 LEU A O 1
ATOM 867 N N A ARG A 1 118 ? 9.392 22.904 19.329 0.50 20.73 200 ARG A N 1
ATOM 868 N N B ARG A 1 118 ? 9.398 22.899 19.328 0.50 20.43 200 ARG A N 1
ATOM 869 C CA A ARG A 1 118 ? 8.365 23.907 19.504 0.50 23.78 200 ARG A CA 1
ATOM 870 C CA B ARG A 1 118 ? 8.382 23.890 19.540 0.50 23.48 200 ARG A CA 1
ATOM 871 C C A ARG A 1 118 ? 7.371 23.930 18.354 0.50 23.70 200 ARG A C 1
ATOM 872 C C B ARG A 1 118 ? 7.386 23.961 18.367 0.50 23.54 200 ARG A C 1
ATOM 873 O O A ARG A 1 118 ? 6.161 23.938 18.558 0.50 23.60 200 ARG A O 1
ATOM 874 O O B ARG A 1 118 ? 6.178 24.020 18.578 0.50 24.09 200 ARG A O 1
ATOM 889 N N . ASP A 1 119 ? 7.886 23.913 17.136 1.00 24.06 201 ASP A N 1
ATOM 890 C CA . ASP A 1 119 ? 7.013 23.845 15.976 1.00 25.46 201 ASP A CA 1
ATOM 891 C C . ASP A 1 119 ? 6.055 22.661 16.014 1.00 25.32 201 ASP A C 1
ATOM 892 O O . ASP A 1 119 ? 4.883 22.779 15.635 1.00 27.29 201 ASP A O 1
ATOM 897 N N . ASP A 1 120 ? 6.579 21.529 16.493 1.00 24.42 202 ASP A N 1
ATOM 898 C CA . ASP A 1 120 ? 5.803 20.285 16.637 1.00 25.02 202 ASP A CA 1
ATOM 899 C C . ASP A 1 120 ? 4.903 20.260 17.901 1.00 26.75 202 ASP A C 1
ATOM 900 O O . ASP A 1 120 ? 4.408 19.200 18.274 1.00 28.31 202 ASP A O 1
ATOM 905 N N . SER A 1 121 ? 4.725 21.403 18.572 1.00 25.30 203 SER A N 1
ATOM 906 C CA . SER A 1 121 ? 3.828 21.549 19.728 1.00 29.70 203 SER A CA 1
ATOM 907 C C . SER A 1 121 ? 4.131 20.628 20.892 1.00 27.81 203 SER A C 1
ATOM 908 O O . SER A 1 121 ? 3.212 20.164 21.585 1.00 31.75 203 SER A O 1
ATOM 911 N N . ARG A 1 122 ? 5.413 20.364 21.112 1.00 25.03 204 ARG A N 1
ATOM 912 C CA . ARG A 1 122 ? 5.824 19.612 22.292 1.00 25.31 204 ARG A CA 1
ATOM 913 C C . ARG A 1 122 ? 5.814 20.605 23.429 1.00 25.76 204 ARG A C 1
ATOM 914 O O . ARG A 1 122 ? 6.609 21.509 23.444 1.00 30.31 204 ARG A O 1
ATOM 922 N N . ALA A 1 123 ? 4.891 20.446 24.360 1.00 28.22 205 ALA A N 1
ATOM 923 C CA . ALA A 1 123 ? 4.731 21.420 25.445 1.00 30.28 205 ALA A CA 1
ATOM 924 C C . ALA A 1 123 ? 5.586 21.126 26.675 1.00 30.87 205 ALA A C 1
ATOM 925 O O . ALA A 1 123 ? 5.907 22.033 27.446 1.00 30.78 205 ALA A O 1
ATOM 927 N N . ALA A 1 124 ? 5.926 19.868 26.869 1.00 28.48 206 ALA A N 1
ATOM 928 C CA . ALA A 1 124 ? 6.602 19.442 28.081 1.00 27.17 206 ALA A CA 1
ATOM 929 C C . ALA A 1 124 ? 7.619 18.343 27.753 1.00 25.39 206 ALA A C 1
ATOM 930 O O . ALA A 1 124 ? 7.493 17.213 28.195 1.00 26.26 206 ALA A O 1
ATOM 932 N N . PRO A 1 125 ? 8.624 18.674 26.949 1.00 23.32 207 PRO A N 1
ATOM 933 C CA . PRO A 1 125 ? 9.604 17.653 26.637 1.00 25.06 207 PRO A CA 1
ATOM 934 C C . PRO A 1 125 ? 10.559 17.423 27.799 1.00 23.48 207 PRO A C 1
ATOM 935 O O . PRO A 1 125 ? 10.757 18.287 28.654 1.00 22.99 207 PRO A O 1
ATOM 939 N N . LEU A 1 126 ? 11.140 16.231 27.819 1.00 19.85 208 LEU A N 1
ATOM 940 C CA . LEU A 1 126 ? 12.234 15.921 28.703 1.00 19.64 208 LEU A CA 1
ATOM 941 C C . LEU A 1 126 ? 13.521 15.876 27.931 1.00 18.10 208 LEU A C 1
ATOM 942 O O . LEU A 1 126 ? 13.647 15.121 26.965 1.00 19.51 208 LEU A O 1
ATOM 947 N N . LEU A 1 127 ? 14.484 16.710 28.307 1.00 16.05 209 LEU A N 1
ATOM 948 C CA . LEU A 1 127 ? 15.822 16.710 27.724 1.00 15.42 209 LEU A CA 1
ATOM 949 C C . LEU A 1 127 ? 16.704 15.754 28.499 1.00 16.67 209 LEU A C 1
ATOM 950 O O . LEU A 1 127 ? 16.862 15.907 29.738 1.00 17.49 209 LEU A O 1
ATOM 955 N N . VAL A 1 128 ? 17.227 14.733 27.817 1.00 15.76 210 VAL A N 1
ATOM 956 C CA . VAL A 1 128 ? 18.076 13.766 28.482 1.00 15.47 210 VAL A CA 1
ATOM 957 C C . VAL A 1 128 ? 19.475 13.982 28.010 1.00 16.06 210 VAL A C 1
ATOM 958 O O . VAL A 1 128 ? 19.701 14.041 26.804 1.00 16.13 210 VAL A O 1
ATOM 962 N N . VAL A 1 129 ? 20.405 14.145 28.948 1.00 15.91 211 VAL A N 1
ATOM 963 C CA . VAL A 1 129 ? 21.777 14.535 28.619 1.00 15.45 211 VAL A CA 1
ATOM 964 C C . VAL A 1 129 ? 22.838 13.564 29.158 1.00 16.60 211 VAL A C 1
ATOM 965 O O . VAL A 1 129 ? 22.873 13.268 30.362 1.00 18.41 211 VAL A O 1
ATOM 969 N N . GLY A 1 130 ? 23.693 13.086 28.244 1.00 17.72 212 GLY A N 1
ATOM 970 C CA . GLY A 1 130 ? 24.802 12.185 28.566 1.00 18.10 212 GLY A CA 1
ATOM 971 C C . GLY A 1 130 ? 25.922 12.934 29.297 1.00 20.53 212 GLY A C 1
ATOM 972 O O . GLY A 1 130 ? 25.849 14.165 29.534 1.00 22.48 212 GLY A O 1
ATOM 973 N N . GLY A 1 131 ? 26.983 12.213 29.581 1.00 22.05 213 GLY A N 1
ATOM 974 C CA . GLY A 1 131 ? 28.097 12.723 30.349 1.00 25.39 213 GLY A CA 1
ATOM 975 C C . GLY A 1 131 ? 29.336 13.075 29.545 1.00 24.04 213 GLY A C 1
ATOM 976 O O . GLY A 1 131 ? 30.318 13.568 30.107 1.00 28.32 213 GLY A O 1
ATOM 977 N N . ASP A 1 132 ? 29.322 12.817 28.245 1.00 23.17 214 ASP A N 1
ATOM 978 C CA . ASP A 1 132 ? 30.476 13.094 27.408 1.00 24.43 214 ASP A CA 1
ATOM 979 C C . ASP A 1 132 ? 30.399 14.571 27.025 1.00 24.49 214 ASP A C 1
ATOM 980 O O . ASP A 1 132 ? 29.325 15.177 27.094 1.00 21.10 214 ASP A O 1
ATOM 985 N N . ALA A 1 133 ? 31.518 15.123 26.585 1.00 26.49 215 ALA A N 1
ATOM 986 C CA . ALA A 1 133 ? 31.592 16.571 26.367 1.00 25.82 215 ALA A CA 1
ATOM 987 C C . ALA A 1 133 ? 30.633 17.050 25.272 1.00 24.89 215 ALA A C 1
ATOM 988 O O . ALA A 1 133 ? 30.017 18.128 25.395 1.00 23.11 215 ALA A O 1
ATOM 990 N N . LEU A 1 134 ? 30.472 16.280 24.200 1.00 22.46 216 LEU A N 1
ATOM 991 C CA . LEU A 1 134 ? 29.588 16.732 23.096 1.00 22.25 216 LEU A CA 1
ATOM 992 C C . LEU A 1 134 ? 28.166 16.768 23.612 1.00 22.06 216 LEU A C 1
ATOM 993 O O . LEU A 1 134 ? 27.431 17.714 23.377 1.00 19.66 216 LEU A O 1
ATOM 998 N N . SER A 1 135 ? 27.744 15.703 24.316 1.00 19.16 217 SER A N 1
ATOM 999 C CA . SER A 1 135 ? 26.379 15.657 24.769 1.00 18.03 217 SER A CA 1
ATOM 1000 C C . SER A 1 135 ? 26.109 16.839 25.699 1.00 17.21 217 SER A C 1
ATOM 1001 O O . SER A 1 135 ? 25.029 17.391 25.691 1.00 15.78 217 SER A O 1
ATOM 1004 N N . GLN A 1 136 ? 27.078 17.158 26.536 1.00 19.35 218 GLN A N 1
ATOM 1005 C CA . GLN A 1 136 ? 26.834 18.231 27.526 1.00 18.71 218 GLN A CA 1
ATOM 1006 C C . GLN A 1 136 ? 26.753 19.567 26.846 1.00 19.80 218 GLN A C 1
ATOM 1007 O O . GLN A 1 136 ? 25.936 20.343 27.234 1.00 18.99 218 GLN A O 1
ATOM 1013 N N . ARG A 1 137 ? 27.513 19.759 25.774 1.00 19.10 219 ARG A N 1
ATOM 1014 C CA . ARG A 1 137 ? 27.417 20.999 24.967 1.00 18.56 219 ARG A CA 1
ATOM 1015 C C . ARG A 1 137 ? 26.072 21.106 24.288 1.00 19.25 219 ARG A C 1
ATOM 1016 O O . ARG A 1 137 ? 25.460 22.172 24.255 1.00 20.19 219 ARG A O 1
ATOM 1024 N N . LEU A 1 138 ? 25.590 19.975 23.737 1.00 17.35 220 LEU A N 1
ATOM 1025 C CA . LEU A 1 138 ? 24.291 19.956 23.091 1.00 17.76 220 LEU A CA 1
ATOM 1026 C C . LEU A 1 138 ? 23.177 20.263 24.059 1.00 16.58 220 LEU A C 1
ATOM 1027 O O . LEU A 1 138 ? 22.219 20.967 23.763 1.00 16.98 220 LEU A O 1
ATOM 1032 N N . GLY A 1 139 ? 23.263 19.665 25.237 1.00 16.24 221 GLY A N 1
ATOM 1033 C CA . GLY A 1 139 ? 22.199 19.829 26.167 1.00 16.76 221 GLY A CA 1
ATOM 1034 C C . GLY A 1 139 ? 22.076 21.276 26.634 1.00 17.66 221 GLY A C 1
ATOM 1035 O O . GLY A 1 139 ? 20.970 21.761 26.699 1.00 17.60 221 GLY A O 1
ATOM 1036 N N . LYS A 1 140 ? 23.211 21.908 26.945 1.00 17.21 222 LYS A N 1
ATOM 1037 C CA . LYS A 1 140 ? 23.190 23.348 27.341 1.00 18.74 222 LYS A CA 1
ATOM 1038 C C . LYS A 1 140 ? 22.580 24.207 26.235 1.00 19.12 222 LYS A C 1
ATOM 1039 O O . LYS A 1 140 ? 21.701 25.059 26.502 1.00 19.78 222 LYS A O 1
ATOM 1045 N N . ALA A 1 141 ? 23.040 23.991 24.998 1.00 17.10 223 ALA A N 1
ATOM 1046 C CA . ALA A 1 141 ? 22.550 24.772 23.888 1.00 17.18 223 ALA A CA 1
ATOM 1047 C C . ALA A 1 141 ? 21.062 24.560 23.657 1.00 16.99 223 ALA A C 1
ATOM 1048 O O . ALA A 1 141 ? 20.335 25.495 23.377 1.00 19.64 223 ALA A O 1
ATOM 1050 N N . PHE A 1 142 ? 20.602 23.282 23.754 1.00 17.08 224 PHE A N 1
ATOM 1051 C CA . PHE A 1 142 ? 19.179 23.022 23.652 1.00 15.97 224 PHE A CA 1
ATOM 1052 C C . PHE A 1 142 ? 18.381 23.774 24.745 1.00 17.39 224 PHE A C 1
ATOM 1053 O O . PHE A 1 142 ? 17.363 24.422 24.490 1.00 17.90 224 PHE A O 1
ATOM 1061 N N . ALA A 1 143 ? 18.824 23.606 25.972 1.00 17.55 225 ALA A N 1
ATOM 1062 C CA . ALA A 1 143 ? 18.133 24.129 27.116 1.00 19.55 225 ALA A CA 1
ATOM 1063 C C . ALA A 1 143 ? 18.073 25.659 27.043 1.00 19.93 225 ALA A C 1
ATOM 1064 O O . ALA A 1 143 ? 17.038 26.244 27.328 1.00 20.33 225 ALA A O 1
ATOM 1066 N N . ASP A 1 144 ? 19.160 26.266 26.622 1.00 19.11 226 ASP A N 1
ATOM 1067 C CA . ASP A 1 144 ? 19.162 27.750 26.517 1.00 20.99 226 ASP A CA 1
ATOM 1068 C C . ASP A 1 144 ? 18.147 28.224 25.481 1.00 17.68 226 ASP A C 1
ATOM 1069 O O . ASP A 1 144 ? 17.444 29.262 25.685 1.00 24.05 226 ASP A O 1
ATOM 1074 N N . GLU A 1 145 ? 18.135 27.556 24.327 1.00 19.34 227 GLU A N 1
ATOM 1075 C CA . GLU A 1 145 ? 17.207 27.904 23.274 1.00 18.61 227 GLU A CA 1
ATOM 1076 C C . GLU A 1 145 ? 15.751 27.689 23.688 1.00 20.20 227 GLU A C 1
ATOM 1077 O O . GLU A 1 145 ? 14.896 28.520 23.438 1.00 21.40 227 GLU A O 1
ATOM 1083 N N . TRP A 1 146 ? 15.466 26.560 24.335 1.00 18.43 228 TRP A N 1
ATOM 1084 C CA . TRP A 1 146 ? 14.114 26.272 24.809 1.00 19.27 228 TRP A CA 1
ATOM 1085 C C . TRP A 1 146 ? 13.639 27.382 25.756 1.00 22.55 228 TRP A C 1
ATOM 1086 O O . TRP A 1 146 ? 12.527 27.885 25.640 1.00 21.82 228 TRP A O 1
ATOM 1097 N N . ARG A 1 147 ? 14.484 27.719 26.717 1.00 23.75 229 ARG A N 1
ATOM 1098 C CA . ARG A 1 147 ? 14.136 28.791 27.673 1.00 24.33 229 ARG A CA 1
ATOM 1099 C C . ARG A 1 147 ? 13.841 30.133 26.956 1.00 25.79 229 ARG A C 1
ATOM 1100 O O . ARG A 1 147 ? 12.866 30.819 27.300 1.00 32.02 229 ARG A O 1
ATOM 1108 N N . ALA A 1 148 ? 14.676 30.469 25.969 1.00 24.09 230 ALA A N 1
ATOM 1109 C CA . ALA A 1 148 ? 14.523 31.702 25.204 1.00 28.92 230 ALA A CA 1
ATOM 1110 C C . ALA A 1 148 ? 13.153 31.747 24.517 1.00 27.19 230 ALA A C 1
ATOM 1111 O O . ALA A 1 148 ? 12.483 32.751 24.521 1.00 36.71 230 ALA A O 1
ATOM 1113 N N . ALA A 1 149 ? 12.787 30.626 23.903 1.00 30.33 231 ALA A N 1
ATOM 1114 C CA . ALA A 1 149 ? 11.543 30.516 23.146 1.00 27.18 231 ALA A CA 1
ATOM 1115 C C . ALA A 1 149 ? 10.310 30.409 24.067 1.00 29.86 231 ALA A C 1
ATOM 1116 O O . ALA A 1 149 ? 9.316 31.030 23.826 1.00 34.62 231 ALA A O 1
ATOM 1118 N N . ALA A 1 150 ? 10.406 29.605 25.130 1.00 29.22 232 ALA A N 1
ATOM 1119 C CA . ALA A 1 150 ? 9.238 29.289 25.968 1.00 32.14 232 ALA A CA 1
ATOM 1120 C C . ALA A 1 150 ? 9.109 30.190 27.199 1.00 34.09 232 ALA A C 1
ATOM 1121 O O . ALA A 1 150 ? 8.050 30.271 27.836 1.00 39.02 232 ALA A O 1
ATOM 1123 N N . GLY A 1 151 ? 10.192 30.872 27.539 1.00 35.21 233 GLY A N 1
ATOM 1124 C CA . GLY A 1 151 ? 10.225 31.700 28.736 1.00 38.13 233 GLY A CA 1
ATOM 1125 C C . GLY A 1 151 ? 10.183 30.906 30.041 1.00 38.26 233 GLY A C 1
ATOM 1126 O O . GLY A 1 151 ? 9.956 31.474 31.088 1.00 36.79 233 GLY A O 1
ATOM 1127 N N . LYS A 1 152 ? 10.375 29.590 29.965 1.00 31.73 234 LYS A N 1
ATOM 1128 C CA . LYS A 1 152 ? 10.443 28.707 31.148 1.00 33.01 234 LYS A CA 1
ATOM 1129 C C . LYS A 1 152 ? 11.508 27.659 30.780 1.00 27.12 234 LYS A C 1
ATOM 1130 O O . LYS A 1 152 ? 11.697 27.345 29.608 1.00 29.05 234 LYS A O 1
ATOM 1136 N N . PRO A 1 153 ? 12.230 27.126 31.780 1.00 27.96 235 PRO A N 1
ATOM 1137 C CA . PRO A 1 153 ? 13.242 26.084 31.501 1.00 26.76 235 PRO A CA 1
ATOM 1138 C C . PRO A 1 153 ? 12.619 24.779 31.003 1.00 26.29 235 PRO A C 1
ATOM 1139 O O . PRO A 1 153 ? 11.448 24.450 31.314 1.00 27.27 235 PRO A O 1
ATOM 1143 N N . VAL A 1 154 ? 13.379 24.059 30.209 1.00 22.33 236 VAL A N 1
ATOM 1144 C CA . VAL A 1 154 ? 13.005 22.671 29.873 1.00 21.05 236 VAL A CA 1
ATOM 1145 C C . VAL A 1 154 ? 13.367 21.761 31.036 1.00 22.24 236 VAL A C 1
ATOM 1146 O O . VAL A 1 154 ? 14.364 21.991 31.688 1.00 23.44 236 VAL A O 1
ATOM 1150 N N A ARG A 1 155 ? 12.538 20.751 31.280 0.50 22.18 237 ARG A N 1
ATOM 1151 N N B ARG A 1 155 ? 12.526 20.753 31.294 0.50 22.24 237 ARG A N 1
ATOM 1152 C CA A ARG A 1 155 ? 12.894 19.668 32.208 0.50 19.09 237 ARG A CA 1
ATOM 1153 C CA B ARG A 1 155 ? 12.887 19.640 32.207 0.50 18.94 237 ARG A CA 1
ATOM 1154 C C A ARG A 1 155 ? 14.084 18.905 31.659 0.50 21.89 237 ARG A C 1
ATOM 1155 C C B ARG A 1 155 ? 14.100 18.926 31.645 0.50 21.88 237 ARG A C 1
ATOM 1156 O O A ARG A 1 155 ? 14.060 18.434 30.529 0.50 18.24 237 ARG A O 1
ATOM 1157 O O B ARG A 1 155 ? 14.114 18.513 30.488 0.50 18.67 237 ARG A O 1
ATOM 1172 N N . GLN A 1 156 ? 15.129 18.784 32.469 1.00 19.71 238 GLN A N 1
ATOM 1173 C CA . GLN A 1 156 ? 16.393 18.232 32.044 1.00 18.39 238 GLN A CA 1
ATOM 1174 C C . GLN A 1 156 ? 16.893 17.186 33.042 1.00 18.85 238 GLN A C 1
ATOM 1175 O O . GLN A 1 156 ? 16.920 17.446 34.238 1.00 20.11 238 GLN A O 1
ATOM 1197 N N . ALA A 1 158 ? 20.023 14.218 33.776 1.00 19.18 240 ALA A N 1
ATOM 1198 C CA . ALA A 1 158 ? 21.273 13.522 33.477 1.00 20.99 240 ALA A CA 1
ATOM 1199 C C . ALA A 1 158 ? 20.974 12.033 33.260 1.00 20.86 240 ALA A C 1
ATOM 1200 O O . ALA A 1 158 ? 20.310 11.423 34.070 1.00 21.62 240 ALA A O 1
ATOM 1202 N N . PHE A 1 159 ? 21.411 11.500 32.122 1.00 19.69 241 PHE A N 1
ATOM 1203 C CA . PHE A 1 159 ? 21.275 10.054 31.877 1.00 21.07 241 PHE A CA 1
ATOM 1204 C C . PHE A 1 159 ? 22.072 9.246 32.888 1.00 22.14 241 PHE A C 1
ATOM 1205 O O . PHE A 1 159 ? 23.224 9.563 33.140 1.00 23.48 241 PHE A O 1
ATOM 1213 N N . ASP A 1 160 ? 21.447 8.171 33.423 1.00 24.69 242 ASP A N 1
ATOM 1214 C CA . ASP A 1 160 ? 22.037 7.291 34.397 1.00 27.87 242 ASP A CA 1
ATOM 1215 C C . ASP A 1 160 ? 21.849 5.871 33.862 1.00 26.46 242 ASP A C 1
ATOM 1216 O O . ASP A 1 160 ? 20.760 5.341 33.915 1.00 31.59 242 ASP A O 1
ATOM 1221 N N . ALA A 1 161 ? 22.900 5.340 33.252 1.00 30.74 243 ALA A N 1
ATOM 1222 C CA . ALA A 1 161 ? 22.911 3.946 32.739 1.00 30.62 243 ALA A CA 1
ATOM 1223 C C . ALA A 1 161 ? 22.620 2.843 33.778 1.00 32.43 243 ALA A C 1
ATOM 1224 O O . ALA A 1 161 ? 22.058 1.793 33.419 1.00 38.44 243 ALA A O 1
ATOM 1226 N N . ASN A 1 162 ? 22.987 3.013 35.066 1.00 30.78 244 ASN A N 1
ATOM 1227 C CA . ASN A 1 162 ? 22.839 2.006 36.092 1.00 35.12 244 ASN A CA 1
ATOM 1228 C C . ASN A 1 162 ? 21.541 2.118 36.906 1.00 31.74 244 ASN A C 1
ATOM 1229 O O . ASN A 1 162 ? 21.243 1.288 37.763 1.00 45.76 244 ASN A O 1
ATOM 1234 N N . ASP A 1 163 ? 20.750 3.135 36.554 1.00 42.11 245 ASP A N 1
ATOM 1235 C CA . ASP A 1 163 ? 19.449 3.273 37.192 1.00 39.28 245 ASP A CA 1
ATOM 1236 C C . ASP A 1 163 ? 18.519 4.136 36.346 1.00 29.15 245 ASP A C 1
ATOM 1237 O O . ASP A 1 163 ? 18.398 5.383 36.499 1.00 32.34 245 ASP A O 1
ATOM 1250 N N . ALA A 1 165 ? 15.310 3.764 35.931 1.00 30.80 247 ALA A N 1
ATOM 1251 C CA . ALA A 1 165 ? 13.924 3.884 36.380 1.00 37.85 247 ALA A CA 1
ATOM 1252 C C . ALA A 1 165 ? 13.428 5.332 36.606 1.00 35.52 247 ALA A C 1
ATOM 1253 O O . ALA A 1 165 ? 12.363 5.688 36.128 1.00 32.63 247 ALA A O 1
ATOM 1255 N N . PRO A 1 166 ? 14.188 6.154 37.345 1.00 35.17 248 PRO A N 1
ATOM 1256 C CA . PRO A 1 166 ? 13.762 7.546 37.553 1.00 36.69 248 PRO A CA 1
ATOM 1257 C C . PRO A 1 166 ? 13.560 8.291 36.246 1.00 34.07 248 PRO A C 1
ATOM 1258 O O . PRO A 1 166 ? 12.542 8.948 36.079 1.00 35.30 248 PRO A O 1
ATOM 1262 N N . LEU A 1 167 ? 14.472 8.115 35.287 1.00 31.42 249 LEU A N 1
ATOM 1263 C CA . LEU A 1 167 ? 14.327 8.736 33.974 1.00 27.97 249 LEU A CA 1
ATOM 1264 C C . LEU A 1 167 ? 13.094 8.230 33.212 1.00 29.59 249 LEU A C 1
ATOM 1265 O O . LEU A 1 167 ? 12.357 8.989 32.621 1.00 28.01 249 LEU A O 1
ATOM 1270 N N . LEU A 1 168 ? 12.837 6.926 33.251 1.00 30.11 250 LEU A N 1
ATOM 1271 C CA . LEU A 1 168 ? 11.626 6.423 32.639 1.00 28.69 250 LEU A CA 1
ATOM 1272 C C . LEU A 1 168 ? 10.356 6.973 33.273 1.00 30.05 250 LEU A C 1
ATOM 1273 O O . LEU A 1 168 ? 9.384 7.182 32.580 1.00 32.37 250 LEU A O 1
ATOM 1278 N N . GLN A 1 169 ? 10.352 7.182 34.590 1.00 31.66 251 GLN A N 1
ATOM 1279 C CA . GLN A 1 169 ? 9.206 7.807 35.234 1.00 35.98 251 GLN A CA 1
ATOM 1280 C C . GLN A 1 169 ? 9.020 9.255 34.758 1.00 34.86 251 GLN A C 1
ATOM 1281 O O . GLN A 1 169 ? 7.910 9.651 34.407 1.00 36.03 251 GLN A O 1
ATOM 1287 N N . ALA A 1 170 ? 10.107 10.024 34.726 1.00 35.16 252 ALA A N 1
ATOM 1288 C CA . ALA A 1 170 ? 10.053 11.404 34.224 1.00 31.27 252 ALA A CA 1
ATOM 1289 C C . ALA A 1 170 ? 9.624 11.433 32.781 1.00 31.05 252 ALA A C 1
ATOM 1290 O O . ALA A 1 170 ? 8.878 12.318 32.380 1.00 34.61 252 ALA A O 1
ATOM 1292 N N . ALA A 1 171 ? 10.105 10.468 31.983 1.00 29.42 253 ALA A N 1
ATOM 1293 C CA . ALA A 1 171 ? 9.774 10.428 30.549 1.00 27.82 253 ALA A CA 1
ATOM 1294 C C . ALA A 1 171 ? 8.285 10.153 30.335 1.00 26.98 253 ALA A C 1
ATOM 1295 O O . ALA A 1 171 ? 7.706 10.626 29.367 1.00 37.44 253 ALA A O 1
ATOM 1297 N N . GLY A 1 172 ? 7.681 9.392 31.248 1.00 37.19 254 GLY A N 1
ATOM 1298 C CA . GLY A 1 172 ? 6.256 9.119 31.238 1.00 36.54 254 GLY A CA 1
ATOM 1299 C C . GLY A 1 172 ? 5.379 10.345 31.394 1.00 37.62 254 GLY A C 1
ATOM 1300 O O . GLY A 1 172 ? 4.246 10.334 30.954 1.00 40.38 254 GLY A O 1
ATOM 1301 N N . GLN A 1 173 ? 5.896 11.397 32.037 1.00 37.01 255 GLN A N 1
ATOM 1302 C CA . GLN A 1 173 ? 5.135 12.621 32.256 1.00 35.48 255 GLN A CA 1
ATOM 1303 C C . GLN A 1 173 ? 5.346 13.637 31.129 1.00 32.67 255 GLN A C 1
ATOM 1304 O O . GLN A 1 173 ? 4.749 14.717 31.143 1.00 39.93 255 GLN A O 1
ATOM 1310 N N . ALA A 1 174 ? 6.225 13.307 30.200 1.00 27.89 256 ALA A N 1
ATOM 1311 C CA . ALA A 1 174 ? 6.618 14.199 29.102 1.00 27.75 256 ALA A CA 1
ATOM 1312 C C . ALA A 1 174 ? 5.837 13.910 27.825 1.00 30.37 256 ALA A C 1
ATOM 1313 O O . ALA A 1 174 ? 5.369 12.785 27.605 1.00 33.40 256 ALA A O 1
ATOM 1315 N N . ASP A 1 175 ? 5.704 14.917 26.968 1.00 27.86 257 ASP A N 1
ATOM 1316 C CA . ASP A 1 175 ? 5.057 14.703 25.664 1.00 29.17 257 ASP A CA 1
ATOM 1317 C C . ASP A 1 175 ? 6.066 14.514 24.517 1.00 24.41 257 ASP A C 1
ATOM 1318 O O . ASP A 1 175 ? 5.667 14.318 23.351 1.00 26.21 257 ASP A O 1
ATOM 1323 N N . ALA A 1 176 ? 7.359 14.541 24.855 1.00 21.70 258 ALA A N 1
ATOM 1324 C CA . ALA A 1 176 ? 8.426 14.158 23.940 1.00 20.54 258 ALA A CA 1
ATOM 1325 C C . ALA A 1 176 ? 9.724 14.051 24.711 1.00 20.06 258 ALA A C 1
ATOM 1326 O O . ALA A 1 176 ? 9.853 14.607 25.811 1.00 20.91 258 ALA A O 1
ATOM 1328 N N . VAL A 1 177 ? 10.698 13.383 24.109 1.00 19.10 259 VAL A N 1
ATOM 1329 C CA . VAL A 1 177 ? 12.035 13.285 24.668 1.00 17.12 259 VAL A CA 1
ATOM 1330 C C . VAL A 1 177 ? 13.049 13.856 23.688 1.00 16.28 259 VAL A C 1
ATOM 1331 O O . VAL A 1 177 ? 13.033 13.502 22.522 1.00 19.16 259 VAL A O 1
ATOM 1335 N N . ALA A 1 178 ? 13.933 14.714 24.171 1.00 15.73 260 ALA A N 1
ATOM 1336 C CA . ALA A 1 178 ? 15.040 15.233 23.388 1.00 15.32 260 ALA A CA 1
ATOM 1337 C C . ALA A 1 178 ? 16.313 14.603 23.875 1.00 16.46 260 ALA A C 1
ATOM 1338 O O . ALA A 1 178 ? 16.565 14.640 25.064 1.00 16.31 260 ALA A O 1
ATOM 1340 N N . LEU A 1 179 ? 17.079 13.976 22.991 1.00 16.37 261 LEU A N 1
ATOM 1341 C CA . LEU A 1 179 ? 18.299 13.323 23.348 1.00 15.48 261 LEU A CA 1
ATOM 1342 C C . LEU A 1 179 ? 19.519 14.154 23.028 1.00 17.09 261 LEU A C 1
ATOM 1343 O O . LEU A 1 179 ? 19.727 14.541 21.880 1.00 17.55 261 LEU A O 1
ATOM 1348 N N . ALA A 1 180 ? 20.348 14.396 24.034 1.00 15.15 262 ALA A N 1
ATOM 1349 C CA . ALA A 1 180 ? 21.715 14.829 23.830 1.00 14.93 262 ALA A CA 1
ATOM 1350 C C . ALA A 1 180 ? 22.561 13.772 24.486 1.00 16.55 262 ALA A C 1
ATOM 1351 O O . ALA A 1 180 ? 22.944 13.899 25.642 1.00 18.06 262 ALA A O 1
ATOM 1353 N N . LEU A 1 181 ? 22.773 12.669 23.757 1.00 16.64 263 LEU A N 1
ATOM 1354 C CA . LEU A 1 181 ? 23.239 11.430 24.330 1.00 19.65 263 LEU A CA 1
ATOM 1355 C C . LEU A 1 181 ? 23.984 10.691 23.240 1.00 19.34 263 LEU A C 1
ATOM 1356 O O . LEU A 1 181 ? 23.595 10.737 22.051 1.00 19.27 263 LEU A O 1
ATOM 1361 N N . ASP A 1 182 ? 25.058 9.996 23.630 1.00 20.14 264 ASP A N 1
ATOM 1362 C CA . ASP A 1 182 ? 25.837 9.221 22.692 1.00 22.75 264 ASP A CA 1
ATOM 1363 C C . ASP A 1 182 ? 24.964 8.098 22.091 1.00 22.42 264 ASP A C 1
ATOM 1364 O O . ASP A 1 182 ? 24.006 7.620 22.719 1.00 21.06 264 ASP A O 1
ATOM 1369 N N . VAL A 1 183 ? 25.299 7.683 20.880 1.00 21.63 265 VAL A N 1
ATOM 1370 C CA . VAL A 1 183 ? 24.432 6.815 20.105 1.00 23.13 265 VAL A CA 1
ATOM 1371 C C . VAL A 1 183 ? 24.209 5.462 20.794 1.00 22.67 265 VAL A C 1
ATOM 1372 O O . VAL A 1 183 ? 23.089 4.958 20.760 1.00 24.61 265 VAL A O 1
ATOM 1376 N N . ALA A 1 184 ? 25.230 4.910 21.445 1.00 24.87 266 ALA A N 1
ATOM 1377 C CA . ALA A 1 184 ? 25.054 3.635 22.179 1.00 24.30 266 ALA A CA 1
ATOM 1378 C C . ALA A 1 184 ? 24.022 3.745 23.316 1.00 25.65 266 ALA A C 1
ATOM 1379 O O . ALA A 1 184 ? 23.090 2.932 23.395 1.00 25.84 266 ALA A O 1
ATOM 1381 N N . GLN A 1 185 ? 24.167 4.777 24.154 1.00 23.01 267 GLN A N 1
ATOM 1382 C CA . GLN A 1 185 ? 23.222 4.995 25.222 1.00 22.47 267 GLN A CA 1
ATOM 1383 C C . GLN A 1 185 ? 21.852 5.396 24.702 1.00 19.95 267 GLN A C 1
ATOM 1384 O O . GLN A 1 185 ? 20.842 5.044 25.295 1.00 21.81 267 GLN A O 1
ATOM 1390 N N . ALA A 1 186 ? 21.807 6.168 23.606 1.00 19.86 268 ALA A N 1
ATOM 1391 C CA . ALA A 1 186 ? 20.533 6.555 23.036 1.00 19.00 268 ALA A CA 1
ATOM 1392 C C . ALA A 1 186 ? 19.735 5.375 22.587 1.00 19.75 268 ALA A C 1
ATOM 1393 O O . ALA A 1 186 ? 18.513 5.338 22.774 1.00 20.15 268 ALA A O 1
ATOM 1395 N N . ALA A 1 187 ? 20.428 4.411 22.008 1.00 21.23 269 ALA A N 1
ATOM 1396 C CA . ALA A 1 187 ? 19.768 3.190 21.562 1.00 20.89 269 ALA A CA 1
ATOM 1397 C C . ALA A 1 187 ? 19.235 2.392 22.734 1.00 24.50 269 ALA A C 1
ATOM 1398 O O . ALA A 1 187 ? 18.114 1.873 22.676 1.00 23.47 269 ALA A O 1
ATOM 1400 N N . ARG A 1 188 ? 20.020 2.299 23.805 1.00 24.75 270 ARG A N 1
ATOM 1401 C CA . ARG A 1 188 ? 19.525 1.633 25.028 1.00 26.35 270 ARG A CA 1
ATOM 1402 C C . ARG A 1 188 ? 18.304 2.345 25.611 1.00 23.28 270 ARG A C 1
ATOM 1403 O O . ARG A 1 188 ? 17.314 1.683 26.009 1.00 28.88 270 ARG A O 1
ATOM 1411 N N . LEU A 1 189 ? 18.339 3.689 25.632 1.00 22.32 271 LEU A N 1
ATOM 1412 C CA . LEU A 1 189 ? 17.225 4.391 26.214 1.00 22.29 271 LEU A CA 1
ATOM 1413 C C . LEU A 1 189 ? 15.963 4.249 25.319 1.00 23.28 271 LEU A C 1
ATOM 1414 O O . LEU A 1 189 ? 14.832 4.012 25.799 1.00 23.05 271 LEU A O 1
ATOM 1419 N N . LYS A 1 190 ? 16.138 4.361 23.997 1.00 21.94 272 LYS A N 1
ATOM 1420 C CA . LYS A 1 190 ? 14.999 4.235 23.091 1.00 22.70 272 LYS A CA 1
ATOM 1421 C C . LYS A 1 190 ? 14.280 2.906 23.290 1.00 24.36 272 LYS A C 1
ATOM 1422 O O . LYS A 1 190 ? 13.046 2.872 23.327 1.00 26.30 272 LYS A O 1
ATOM 1428 N N . SER A 1 191 ? 15.053 1.833 23.527 1.00 25.12 273 SER A N 1
ATOM 1429 C CA . SER A 1 191 ? 14.491 0.516 23.760 1.00 30.56 273 SER A CA 1
ATOM 1430 C C . SER A 1 191 ? 13.719 0.390 25.100 1.00 25.04 273 SER A C 1
ATOM 1431 O O . SER A 1 191 ? 12.851 -0.462 25.230 1.00 32.33 273 SER A O 1
ATOM 1434 N N . ALA A 1 192 ? 14.056 1.252 26.059 1.00 27.95 274 ALA A N 1
ATOM 1435 C CA . ALA A 1 192 ? 13.370 1.261 27.354 1.00 26.83 274 ALA A CA 1
ATOM 1436 C C . ALA A 1 192 ? 12.146 2.168 27.418 1.00 27.01 274 ALA A C 1
ATOM 1437 O O . ALA A 1 192 ? 11.281 2.001 28.281 1.00 26.94 274 ALA A O 1
ATOM 1439 N N . LEU A 1 193 ? 12.115 3.183 26.563 1.00 27.08 275 LEU A N 1
ATOM 1440 C CA . LEU A 1 193 ? 11.058 4.165 26.629 1.00 28.11 275 LEU A CA 1
ATOM 1441 C C . LEU A 1 193 ? 9.797 3.554 26.116 1.00 29.71 275 LEU A C 1
ATOM 1442 O O . LEU A 1 193 ? 9.821 2.597 25.329 1.00 32.69 275 LEU A O 1
ATOM 1447 N N . THR A 1 194 ? 8.673 4.133 26.514 1.00 32.68 276 THR A N 1
ATOM 1448 C CA . THR A 1 194 ? 7.408 3.680 25.961 1.00 35.43 276 THR A CA 1
ATOM 1449 C C . THR A 1 194 ? 7.493 3.796 24.422 1.00 34.18 276 THR A C 1
ATOM 1450 O O . THR A 1 194 ? 8.060 4.772 23.908 1.00 34.20 276 THR A O 1
ATOM 1454 N N . PRO A 1 195 ? 6.959 2.797 23.681 1.00 36.28 277 PRO A N 1
ATOM 1455 C CA . PRO A 1 195 ? 7.258 2.800 22.228 1.00 33.95 277 PRO A CA 1
ATOM 1456 C C . PRO A 1 195 ? 6.733 4.000 21.424 1.00 36.83 277 PRO A C 1
ATOM 1457 O O . PRO A 1 195 ? 7.297 4.339 20.382 1.00 38.91 277 PRO A O 1
ATOM 1461 N N . ASP A 1 196 ? 5.685 4.629 21.928 1.00 33.03 278 ASP A N 1
ATOM 1462 C CA . ASP A 1 196 ? 4.970 5.695 21.227 1.00 35.33 278 ASP A CA 1
ATOM 1463 C C . ASP A 1 196 ? 5.437 7.115 21.554 1.00 29.15 278 ASP A C 1
ATOM 1464 O O . ASP A 1 196 ? 5.036 8.036 20.862 1.00 37.49 278 ASP A O 1
ATOM 1469 N N . VAL A 1 197 ? 6.237 7.321 22.606 1.00 29.36 279 VAL A N 1
ATOM 1470 C CA . VAL A 1 197 ? 6.613 8.682 22.931 1.00 25.06 279 VAL A CA 1
ATOM 1471 C C . VAL A 1 197 ? 7.517 9.221 21.830 1.00 25.01 279 VAL A C 1
ATOM 1472 O O . VAL A 1 197 ? 8.445 8.561 21.399 1.00 22.63 279 VAL A O 1
ATOM 1476 N N . PRO A 1 198 ? 7.230 10.451 21.344 1.00 22.75 280 PRO A N 1
ATOM 1477 C CA . PRO A 1 198 ? 8.122 11.040 20.351 1.00 21.31 280 PRO A CA 1
ATOM 1478 C C . PRO A 1 198 ? 9.521 11.291 20.903 1.00 18.02 280 PRO A C 1
ATOM 1479 O O . PRO A 1 198 ? 9.662 11.862 21.993 1.00 19.16 280 PRO A O 1
ATOM 1483 N N . VAL A 1 199 ? 10.544 10.872 20.165 1.00 18.07 281 VAL A N 1
ATOM 1484 C CA . VAL A 1 199 ? 11.923 11.001 20.563 1.00 16.85 281 VAL A CA 1
ATOM 1485 C C . VAL A 1 199 ? 12.654 11.734 19.433 1.00 16.63 281 VAL A C 1
ATOM 1486 O O . VAL A 1 199 ? 12.473 11.422 18.258 1.00 16.78 281 VAL A O 1
ATOM 1490 N N . TYR A 1 200 ? 13.445 12.733 19.817 1.00 15.91 282 TYR A N 1
ATOM 1491 C CA . TYR A 1 200 ? 14.174 13.574 18.909 1.00 14.99 282 TYR A CA 1
ATOM 1492 C C . TYR A 1 200 ? 15.648 13.613 19.231 1.00 14.80 282 TYR A C 1
ATOM 1493 O O . TYR A 1 200 ? 16.045 13.515 20.398 1.00 16.39 282 TYR A O 1
ATOM 1502 N N . GLY A 1 201 ? 16.473 13.783 18.225 1.00 13.83 283 GLY A N 1
ATOM 1503 C CA . GLY A 1 201 ? 17.900 14.004 18.411 1.00 14.76 283 GLY A CA 1
ATOM 1504 C C . GLY A 1 201 ? 18.464 14.898 17.295 1.00 15.51 283 GLY A C 1
ATOM 1505 O O . GLY A 1 201 ? 17.781 15.253 16.347 1.00 16.70 283 GLY A O 1
ATOM 1506 N N . THR A 1 202 ? 19.745 15.199 17.426 1.00 16.02 284 THR A N 1
ATOM 1507 C CA . THR A 1 202 ? 20.513 15.861 16.414 1.00 17.33 284 THR A CA 1
ATOM 1508 C C . THR A 1 202 ? 21.229 14.827 15.550 1.00 17.34 284 THR A C 1
ATOM 1509 O O . THR A 1 202 ? 21.021 13.621 15.708 1.00 18.89 284 THR A O 1
ATOM 1513 N N . SER A 1 203 ? 22.121 15.283 14.671 1.00 18.77 285 SER A N 1
ATOM 1514 C CA . SER A 1 203 ? 22.827 14.399 13.781 1.00 20.95 285 SER A CA 1
ATOM 1515 C C . SER A 1 203 ? 23.799 13.508 14.550 1.00 21.32 285 SER A C 1
ATOM 1516 O O . SER A 1 203 ? 24.353 12.629 13.960 1.00 21.49 285 SER A O 1
ATOM 1519 N N . GLN A 1 204 ? 24.034 13.822 15.834 1.00 20.94 286 GLN A N 1
ATOM 1520 C CA . GLN A 1 204 ? 24.748 12.953 16.767 1.00 21.53 286 GLN A CA 1
ATOM 1521 C C . GLN A 1 204 ? 24.267 11.500 16.634 1.00 20.22 286 GLN A C 1
ATOM 1522 O O . GLN A 1 204 ? 25.079 10.567 16.718 1.00 22.44 286 GLN A O 1
ATOM 1528 N N . LEU A 1 205 ? 22.967 11.315 16.405 1.00 19.61 287 LEU A N 1
ATOM 1529 C CA . LEU A 1 205 ? 22.384 9.949 16.342 1.00 20.23 287 LEU A CA 1
ATOM 1530 C C . LEU A 1 205 ? 22.498 9.246 15.025 1.00 22.35 287 LEU A C 1
ATOM 1531 O O . LEU A 1 205 ? 22.294 8.025 14.950 1.00 23.96 287 LEU A O 1
ATOM 1536 N N . ASN A 1 206 ? 22.806 9.997 13.968 1.00 22.00 288 ASN A N 1
ATOM 1537 C CA . ASN A 1 206 ? 22.884 9.449 12.628 1.00 25.56 288 ASN A CA 1
ATOM 1538 C C . ASN A 1 206 ? 24.338 9.155 12.309 1.00 27.41 288 ASN A C 1
ATOM 1539 O O . ASN A 1 206 ? 25.113 9.974 11.821 1.00 29.26 288 ASN A O 1
ATOM 1544 N N . VAL A 1 207 ? 24.732 7.941 12.641 1.00 29.15 289 VAL A N 1
ATOM 1545 C CA . VAL A 1 207 ? 26.119 7.562 12.544 1.00 31.48 289 VAL A CA 1
ATOM 1546 C C . VAL A 1 207 ? 26.401 6.725 11.314 1.00 32.45 289 VAL A C 1
ATOM 1547 O O . VAL A 1 207 ? 27.560 6.664 10.855 1.00 39.62 289 VAL A O 1
ATOM 1551 N N . GLY A 1 208 ? 25.350 6.118 10.761 1.00 33.88 290 GLY A N 1
ATOM 1552 C CA . GLY A 1 208 ? 25.450 5.265 9.617 1.00 38.09 290 GLY A CA 1
ATOM 1553 C C . GLY A 1 208 ? 25.259 3.816 9.992 1.00 39.72 290 GLY A C 1
ATOM 1554 O O . GLY A 1 208 ? 25.154 3.497 11.167 1.00 39.34 290 GLY A O 1
ATOM 1555 N N . GLY A 1 209 ? 25.220 2.961 8.987 1.00 41.50 291 GLY A N 1
ATOM 1556 C CA . GLY A 1 209 ? 25.007 1.516 9.198 1.00 43.12 291 GLY A CA 1
ATOM 1557 C C . GLY A 1 209 ? 23.636 1.154 9.773 1.00 41.65 291 GLY A C 1
ATOM 1558 O O . GLY A 1 209 ? 22.715 1.972 9.817 1.00 40.11 291 GLY A O 1
ATOM 1567 N N . GLN A 1 211 ? 20.931 0.736 12.345 1.00 31.16 293 GLN A N 1
ATOM 1568 C CA . GLN A 1 211 ? 20.563 1.351 13.637 1.00 32.05 293 GLN A CA 1
ATOM 1569 C C . GLN A 1 211 ? 19.107 1.008 13.997 1.00 32.78 293 GLN A C 1
ATOM 1570 O O . GLN A 1 211 ? 18.300 1.883 14.255 1.00 30.87 293 GLN A O 1
ATOM 1576 N N . PRO A 1 212 ? 18.760 -0.301 14.030 1.00 33.30 294 PRO A N 1
ATOM 1577 C CA . PRO A 1 212 ? 17.342 -0.644 14.246 1.00 34.09 294 PRO A CA 1
ATOM 1578 C C . PRO A 1 212 ? 16.739 -0.209 15.567 1.00 30.56 294 PRO A C 1
ATOM 1579 O O . PRO A 1 212 ? 15.523 0.027 15.631 1.00 31.70 294 PRO A O 1
ATOM 1583 N N . GLU A 1 213 ? 17.581 -0.039 16.610 1.00 32.51 295 GLU A N 1
ATOM 1584 C CA . GLU A 1 213 ? 17.037 0.436 17.916 1.00 28.00 295 GLU A CA 1
ATOM 1585 C C . GLU A 1 213 ? 16.607 1.878 17.918 1.00 30.12 295 GLU A C 1
ATOM 1586 O O . GLU A 1 213 ? 15.804 2.259 18.755 1.00 26.58 295 GLU A O 1
ATOM 1592 N N . LEU A 1 214 ? 17.109 2.681 16.972 1.00 23.45 296 LEU A N 1
ATOM 1593 C CA . LEU A 1 214 ? 16.779 4.127 16.905 1.00 23.95 296 LEU A CA 1
ATOM 1594 C C . LEU A 1 214 ? 15.673 4.437 15.888 1.00 26.32 296 LEU A C 1
ATOM 1595 O O . LEU A 1 214 ? 15.313 5.546 15.640 1.00 22.77 296 LEU A O 1
ATOM 1600 N N . ALA A 1 215 ? 15.087 3.412 15.304 1.00 22.36 297 ALA A N 1
ATOM 1601 C CA . ALA A 1 215 ? 14.003 3.554 14.319 1.00 26.13 297 ALA A CA 1
ATOM 1602 C C . ALA A 1 215 ? 12.886 4.399 14.882 1.00 24.67 297 ALA A C 1
ATOM 1603 O O . ALA A 1 215 ? 12.412 4.210 16.005 1.00 26.15 297 ALA A O 1
ATOM 1605 N N . GLY A 1 216 ? 12.473 5.362 14.082 1.00 27.15 298 GLY A N 1
ATOM 1606 C CA . GLY A 1 216 ? 11.385 6.246 14.500 1.00 23.62 298 GLY A CA 1
ATOM 1607 C C . GLY A 1 216 ? 11.811 7.512 15.216 1.00 25.07 298 GLY A C 1
ATOM 1608 O O . GLY A 1 216 ? 10.993 8.400 15.416 1.00 23.75 298 GLY A O 1
ATOM 1609 N N . VAL A 1 217 ? 13.078 7.619 15.611 1.00 19.54 299 VAL A N 1
ATOM 1610 C CA . VAL A 1 217 ? 13.568 8.838 16.215 1.00 20.36 299 VAL A CA 1
ATOM 1611 C C . VAL A 1 217 ? 13.571 9.921 15.151 1.00 19.03 299 VAL A C 1
ATOM 1612 O O . VAL A 1 217 ? 14.050 9.718 14.032 1.00 18.95 299 VAL A O 1
ATOM 1616 N N . ARG A 1 218 ? 13.064 11.084 15.534 1.00 17.66 300 ARG A N 1
ATOM 1617 C CA . ARG A 1 218 ? 13.036 12.230 14.630 1.00 17.70 300 ARG A CA 1
ATOM 1618 C C . ARG A 1 218 ? 14.356 12.983 14.850 1.00 17.33 300 ARG A C 1
ATOM 1619 O O . ARG A 1 218 ? 14.807 13.185 15.969 1.00 17.07 300 ARG A O 1
ATOM 1627 N N . PHE A 1 219 ? 15.035 13.333 13.776 1.00 18.29 301 PHE A N 1
ATOM 1628 C CA . PHE A 1 219 ? 16.311 14.019 13.936 1.00 17.60 301 PHE A CA 1
ATOM 1629 C C . PHE A 1 219 ? 16.503 15.032 12.808 1.00 19.55 301 PHE A C 1
ATOM 1630 O O . PHE A 1 219 ? 15.727 15.089 11.873 1.00 21.99 301 PHE A O 1
ATOM 1638 N N . ILE A 1 220 ? 17.500 15.892 12.993 1.00 17.22 302 ILE A N 1
ATOM 1639 C CA . ILE A 1 220 ? 17.878 16.856 11.967 1.00 18.97 302 ILE A CA 1
ATOM 1640 C C . ILE A 1 220 ? 19.268 16.539 11.488 1.00 18.63 302 ILE A C 1
ATOM 1641 O O . ILE A 1 220 ? 20.131 16.096 12.252 1.00 19.53 302 ILE A O 1
ATOM 1646 N N . ASP A 1 221 ? 19.478 16.725 10.192 1.00 22.74 303 ASP A N 1
ATOM 1647 C CA . ASP A 1 221 ? 20.769 16.498 9.589 1.00 22.22 303 ASP A CA 1
ATOM 1648 C C . ASP A 1 221 ? 20.792 17.184 8.221 1.00 20.01 303 ASP A C 1
ATOM 1649 O O . ASP A 1 221 ? 19.810 17.779 7.809 1.00 20.79 303 ASP A O 1
ATOM 1662 N N . PRO A 1 223 ? 20.702 18.114 4.294 1.00 19.34 305 PRO A N 1
ATOM 1663 C CA . PRO A 1 223 ? 20.028 17.720 3.032 1.00 19.22 305 PRO A CA 1
ATOM 1664 C C . PRO A 1 223 ? 20.790 16.644 2.274 1.00 18.85 305 PRO A C 1
ATOM 1665 O O . PRO A 1 223 ? 20.163 15.749 1.650 1.00 20.42 305 PRO A O 1
ATOM 1669 N N . TRP A 1 224 ? 22.117 16.686 2.370 1.00 17.28 306 TRP A N 1
ATOM 1670 C CA . TRP A 1 224 ? 22.956 15.716 1.695 1.00 17.66 306 TRP A CA 1
ATOM 1671 C C . TRP A 1 224 ? 22.521 14.256 1.995 1.00 19.37 306 TRP A C 1
ATOM 1672 O O . TRP A 1 224 ? 22.607 13.381 1.101 1.00 19.62 306 TRP A O 1
ATOM 1683 N N . PHE A 1 225 ? 22.094 14.011 3.236 1.00 18.51 307 PHE A N 1
ATOM 1684 C CA . PHE A 1 225 ? 21.588 12.693 3.644 1.00 21.51 307 PHE A CA 1
ATOM 1685 C C . PHE A 1 225 ? 20.065 12.577 3.550 1.00 22.17 307 PHE A C 1
ATOM 1686 O O . PHE A 1 225 ? 19.524 11.514 3.192 1.00 25.07 307 PHE A O 1
ATOM 1694 N N . LEU A 1 226 ? 19.342 13.626 3.916 1.00 21.33 308 LEU A N 1
ATOM 1695 C CA . LEU A 1 226 ? 17.902 13.525 4.127 1.00 21.83 308 LEU A CA 1
ATOM 1696 C C . LEU A 1 226 ? 17.017 13.904 2.923 1.00 23.42 308 LEU A C 1
ATOM 1697 O O . LEU A 1 226 ? 15.821 13.642 2.966 1.00 25.48 308 LEU A O 1
ATOM 1710 N N . PRO A 1 228 ? 17.327 13.508 -0.910 1.00 28.58 310 PRO A N 1
ATOM 1711 C CA . PRO A 1 228 ? 17.957 13.084 -2.151 1.00 28.90 310 PRO A CA 1
ATOM 1712 C C . PRO A 1 228 ? 17.528 13.912 -3.359 1.00 31.92 310 PRO A C 1
ATOM 1713 O O . PRO A 1 228 ? 18.342 14.118 -4.273 1.00 37.49 310 PRO A O 1
ATOM 1717 N N . ALA A 1 229 ? 16.290 14.412 -3.342 1.00 28.70 311 ALA A N 1
ATOM 1718 C CA . ALA A 1 229 ? 15.760 15.193 -4.466 1.00 32.09 311 ALA A CA 1
ATOM 1719 C C . ALA A 1 229 ? 15.911 16.726 -4.342 1.00 30.20 311 ALA A C 1
ATOM 1720 O O . ALA A 1 229 ? 15.356 17.480 -5.153 1.00 27.13 311 ALA A O 1
ATOM 1722 N N . HIS A 1 230 ? 16.640 17.186 -3.323 1.00 23.02 312 HIS A N 1
ATOM 1723 C CA . HIS A 1 230 ? 17.038 18.579 -3.243 1.00 24.39 312 HIS A CA 1
ATOM 1724 C C . HIS A 1 230 ? 17.863 18.891 -4.488 1.00 22.29 312 HIS A C 1
ATOM 1725 O O . HIS A 1 230 ? 18.752 18.136 -4.831 1.00 21.02 312 HIS A O 1
ATOM 1732 N N . PRO A 1 231 ? 17.600 20.029 -5.155 1.00 24.26 313 PRO A N 1
ATOM 1733 C CA . PRO A 1 231 ? 18.260 20.336 -6.430 1.00 23.44 313 PRO A CA 1
ATOM 1734 C C . PRO A 1 231 ? 19.792 20.377 -6.346 1.00 21.12 313 PRO A C 1
ATOM 1735 O O . PRO A 1 231 ? 20.492 19.957 -7.245 1.00 23.72 313 PRO A O 1
ATOM 1739 N N . ALA A 1 232 ? 20.336 20.897 -5.247 1.00 19.18 314 ALA A N 1
ATOM 1740 C CA . ALA A 1 232 ? 21.785 20.908 -5.103 1.00 18.18 314 ALA A CA 1
ATOM 1741 C C . ALA A 1 232 ? 22.347 19.546 -4.731 1.00 19.04 314 ALA A C 1
ATOM 1742 O O . ALA A 1 232 ? 23.388 19.143 -5.224 1.00 21.15 314 ALA A O 1
ATOM 1744 N N . VAL A 1 233 ? 21.650 18.838 -3.849 1.00 20.47 315 VAL A N 1
ATOM 1745 C CA . VAL A 1 233 ? 22.117 17.541 -3.437 1.00 19.53 315 VAL A CA 1
ATOM 1746 C C . VAL A 1 233 ? 22.286 16.660 -4.695 1.00 20.03 315 VAL A C 1
ATOM 1747 O O . VAL A 1 233 ? 23.317 16.046 -4.865 1.00 19.95 315 VAL A O 1
ATOM 1751 N N . GLN A 1 234 ? 21.316 16.699 -5.596 1.00 19.13 316 GLN A N 1
ATOM 1752 C CA . GLN A 1 234 ? 21.327 15.820 -6.790 1.00 19.87 316 GLN A CA 1
ATOM 1753 C C . GLN A 1 234 ? 22.440 16.067 -7.766 1.00 20.53 316 GLN A C 1
ATOM 1754 O O . GLN A 1 234 ? 22.896 15.160 -8.443 1.00 19.81 316 GLN A O 1
ATOM 1760 N N A ARG A 1 235 ? 22.881 17.310 -7.916 0.50 19.47 317 ARG A N 1
ATOM 1761 N N B ARG A 1 235 ? 22.884 17.323 -7.859 0.50 19.12 317 ARG A N 1
ATOM 1762 C CA A ARG A 1 235 ? 23.824 17.564 -8.985 0.50 19.95 317 ARG A CA 1
ATOM 1763 C CA B ARG A 1 235 ? 23.834 17.701 -8.890 0.50 19.25 317 ARG A CA 1
ATOM 1764 C C A ARG A 1 235 ? 25.272 17.195 -8.668 0.50 17.86 317 ARG A C 1
ATOM 1765 C C B ARG A 1 235 ? 25.253 17.214 -8.654 0.50 17.88 317 ARG A C 1
ATOM 1766 O O A ARG A 1 235 ? 26.095 17.150 -9.561 0.50 18.20 317 ARG A O 1
ATOM 1767 O O B ARG A 1 235 ? 26.026 17.107 -9.582 0.50 18.50 317 ARG A O 1
ATOM 1782 N N . TYR A 1 236 ? 25.604 16.934 -7.405 1.00 17.46 318 TYR A N 1
ATOM 1783 C CA . TYR A 1 236 ? 26.989 16.577 -7.090 1.00 19.00 318 TYR A CA 1
ATOM 1784 C C . TYR A 1 236 ? 27.149 15.077 -6.859 1.00 17.96 318 TYR A C 1
ATOM 1785 O O . TYR A 1 236 ? 26.262 14.443 -6.292 1.00 20.45 318 TYR A O 1
ATOM 1794 N N . PRO A 1 237 ? 28.287 14.528 -7.288 1.00 19.84 319 PRO A N 1
ATOM 1795 C CA . PRO A 1 237 ? 28.459 13.077 -7.113 1.00 21.59 319 PRO A CA 1
ATOM 1796 C C . PRO A 1 237 ? 28.638 12.720 -5.638 1.00 20.09 319 PRO A C 1
ATOM 1797 O O . PRO A 1 237 ? 29.135 13.536 -4.847 1.00 19.77 319 PRO A O 1
ATOM 1801 N N . ARG A 1 238 ? 28.178 11.526 -5.274 1.00 19.97 320 ARG A N 1
ATOM 1802 C CA . ARG A 1 238 ? 28.410 11.012 -3.928 1.00 20.11 320 ARG A CA 1
ATOM 1803 C C . ARG A 1 238 ? 29.910 10.715 -3.836 1.00 22.67 320 ARG A C 1
ATOM 1804 O O . ARG A 1 238 ? 30.582 10.549 -4.874 1.00 25.11 320 ARG A O 1
ATOM 1812 N N . PRO A 1 239 ? 30.470 10.632 -2.615 1.00 22.51 321 PRO A N 1
ATOM 1813 C CA . PRO A 1 239 ? 31.893 10.270 -2.556 1.00 24.74 321 PRO A CA 1
ATOM 1814 C C . PRO A 1 239 ? 32.140 8.876 -3.125 1.00 25.93 321 PRO A C 1
ATOM 1815 O O . PRO A 1 239 ? 31.278 7.973 -3.066 1.00 27.04 321 PRO A O 1
ATOM 1819 N N . ALA A 1 240 ? 33.323 8.733 -3.712 1.00 30.83 322 ALA A N 1
ATOM 1820 C CA . ALA A 1 240 ? 33.794 7.480 -4.247 1.00 34.43 322 ALA A CA 1
ATOM 1821 C C . ALA A 1 240 ? 33.833 6.439 -3.135 1.00 35.54 322 ALA A C 1
ATOM 1822 O O . ALA A 1 240 ? 33.331 5.366 -3.297 1.00 42.75 322 ALA A O 1
ATOM 1824 N N . ALA A 1 241 ? 34.400 6.802 -1.982 1.00 39.30 323 ALA A N 1
ATOM 1825 C CA . ALA A 1 241 ? 34.474 5.883 -0.853 1.00 40.67 323 ALA A CA 1
ATOM 1826 C C . ALA A 1 241 ? 33.221 6.032 -0.010 1.00 35.71 323 ALA A C 1
ATOM 1827 O O . ALA A 1 241 ? 32.748 7.142 0.226 1.00 41.60 323 ALA A O 1
ATOM 1829 N N . PRO A 1 242 ? 32.657 4.913 0.416 1.00 36.81 324 PRO A N 1
ATOM 1830 C CA . PRO A 1 242 ? 31.660 4.897 1.458 1.00 30.92 324 PRO A CA 1
ATOM 1831 C C . PRO A 1 242 ? 32.273 5.525 2.690 1.00 28.60 324 PRO A C 1
ATOM 1832 O O . PRO A 1 242 ? 33.241 4.973 3.242 1.00 30.40 324 PRO A O 1
ATOM 1836 N N . LEU A 1 243 ? 31.748 6.653 3.125 1.00 31.24 325 LEU A N 1
ATOM 1837 C CA . LEU A 1 243 ? 32.294 7.296 4.312 1.00 33.15 325 LEU A CA 1
ATOM 1838 C C . LEU A 1 243 ? 31.348 7.084 5.472 1.00 32.65 325 LEU A C 1
ATOM 1839 O O . LEU A 1 243 ? 30.119 6.936 5.276 1.00 34.43 325 LEU A O 1
ATOM 1844 N N . THR A 1 244 ? 31.904 7.109 6.685 1.00 33.57 326 THR A N 1
ATOM 1845 C CA . THR A 1 244 ? 31.100 7.320 7.882 1.00 27.40 326 THR A CA 1
ATOM 1846 C C . THR A 1 244 ? 30.266 8.546 7.653 1.00 27.63 326 THR A C 1
ATOM 1847 O O . THR A 1 244 ? 30.653 9.347 6.842 1.00 27.46 326 THR A O 1
ATOM 1851 N N . ARG A 1 245 ? 29.150 8.654 8.358 1.00 27.86 327 ARG A N 1
ATOM 1852 C CA . ARG A 1 245 ? 28.376 9.875 8.303 1.00 28.86 327 ARG A CA 1
ATOM 1853 C C . ARG A 1 245 ? 29.247 11.070 8.693 1.00 26.93 327 ARG A C 1
ATOM 1854 O O . ARG A 1 245 ? 29.161 12.126 8.054 1.00 27.50 327 ARG A O 1
ATOM 1862 N N A GLN A 1 246 ? 30.079 10.883 9.723 0.50 30.31 328 GLN A N 1
ATOM 1863 N N B GLN A 1 246 ? 30.094 10.946 9.708 0.50 29.44 328 GLN A N 1
ATOM 1864 C CA A GLN A 1 246 ? 30.979 11.933 10.239 0.50 25.49 328 GLN A CA 1
ATOM 1865 C CA B GLN A 1 246 ? 30.844 12.143 10.118 0.50 25.74 328 GLN A CA 1
ATOM 1866 C C A GLN A 1 246 ? 31.831 12.497 9.117 0.50 26.87 328 GLN A C 1
ATOM 1867 C C B GLN A 1 246 ? 31.875 12.555 9.083 0.50 27.68 328 GLN A C 1
ATOM 1868 O O A GLN A 1 246 ? 31.851 13.707 8.842 0.50 27.74 328 GLN A O 1
ATOM 1869 O O B GLN A 1 246 ? 32.080 13.750 8.836 0.50 27.48 328 GLN A O 1
ATOM 1880 N N . THR A 1 247 ? 32.520 11.599 8.437 1.00 27.00 329 THR A N 1
ATOM 1881 C CA . THR A 1 247 ? 33.404 11.939 7.332 1.00 22.82 329 THR A CA 1
ATOM 1882 C C . THR A 1 247 ? 32.703 12.496 6.070 1.00 21.88 329 THR A C 1
ATOM 1883 O O . THR A 1 247 ? 33.145 13.475 5.468 1.00 27.79 329 THR A O 1
ATOM 1887 N N . GLU A 1 248 ? 31.633 11.832 5.639 1.00 25.41 330 GLU A N 1
ATOM 1888 C CA . GLU A 1 248 ? 30.833 12.307 4.529 1.00 24.09 330 GLU A CA 1
ATOM 1889 C C . GLU A 1 248 ? 30.287 13.711 4.807 1.00 23.27 330 GLU A C 1
ATOM 1890 O O . GLU A 1 248 ? 30.125 14.482 3.869 1.00 20.87 330 GLU A O 1
ATOM 1896 N N . ARG A 1 249 ? 30.032 14.056 6.076 1.00 22.66 331 ARG A N 1
ATOM 1897 C CA . ARG A 1 249 ? 29.650 15.433 6.391 1.00 20.54 331 ARG A CA 1
ATOM 1898 C C . ARG A 1 249 ? 30.766 16.372 5.947 1.00 20.64 331 ARG A C 1
ATOM 1899 O O . ARG A 1 249 ? 30.458 17.484 5.547 1.00 19.23 331 ARG A O 1
ATOM 1907 N N . LEU A 1 250 ? 32.025 15.937 6.040 1.00 19.08 332 LEU A N 1
ATOM 1908 C CA . LEU A 1 250 ? 33.153 16.800 5.643 1.00 18.81 332 LEU A CA 1
ATOM 1909 C C . LEU A 1 250 ? 33.242 16.945 4.140 1.00 19.25 332 LEU A C 1
ATOM 1910 O O . 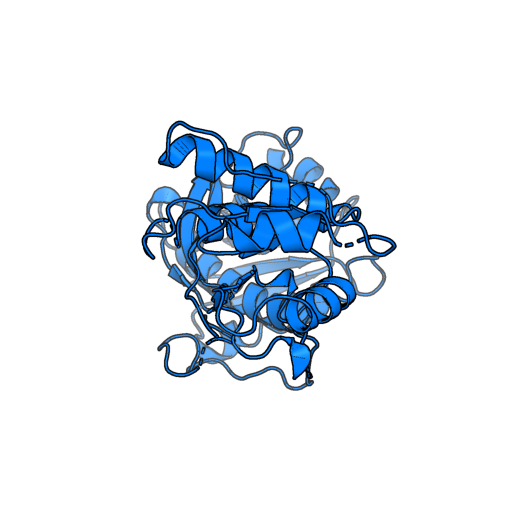LEU A 1 250 ? 33.626 17.978 3.633 1.00 17.44 332 LEU A O 1
ATOM 1915 N N . TYR A 1 251 ? 32.877 15.909 3.397 1.00 18.67 333 TYR A N 1
ATOM 1916 C CA . TYR A 1 251 ? 32.795 15.992 1.935 1.00 17.22 333 TYR A CA 1
ATOM 1917 C C . TYR A 1 251 ? 31.737 17.020 1.522 1.00 16.56 333 TYR A C 1
ATOM 1918 O O . TYR A 1 251 ? 32.001 17.904 0.661 1.00 16.40 333 TYR A O 1
ATOM 1927 N N . ALA A 1 252 ? 30.581 16.955 2.169 1.00 15.73 334 ALA A N 1
ATOM 1928 C CA . ALA A 1 252 ? 29.488 17.867 1.891 1.00 16.04 334 ALA A CA 1
ATOM 1929 C C . ALA A 1 252 ? 29.910 19.267 2.302 1.00 15.18 334 ALA A C 1
ATOM 1930 O O . ALA A 1 252 ? 29.549 20.228 1.632 1.00 15.30 334 ALA A O 1
ATOM 1932 N N . LEU A 1 253 ? 30.667 19.381 3.382 1.00 16.60 335 LEU A N 1
ATOM 1933 C CA . LEU A 1 253 ? 31.170 20.690 3.821 1.00 16.08 335 LEU A CA 1
ATOM 1934 C C . LEU A 1 253 ? 32.024 21.282 2.718 1.00 15.71 335 LEU A C 1
ATOM 1935 O O . LEU A 1 253 ? 31.956 22.500 2.451 1.00 16.57 335 LEU A O 1
ATOM 1940 N N . GLY A 1 254 ? 32.856 20.459 2.098 1.00 14.61 336 GLY A N 1
ATOM 1941 C CA . GLY A 1 254 ? 33.676 20.880 0.954 1.00 14.66 336 GLY A CA 1
ATOM 1942 C C . GLY A 1 254 ? 32.878 21.404 -0.224 1.00 16.30 336 GLY A C 1
ATOM 1943 O O . GLY A 1 254 ? 33.218 22.451 -0.835 1.00 16.38 336 GLY A O 1
ATOM 1944 N N . ILE A 1 255 ? 31.790 20.700 -0.546 1.00 14.77 337 ILE A N 1
ATOM 1945 C CA . ILE A 1 255 ? 30.925 21.141 -1.629 1.00 15.48 337 ILE A CA 1
ATOM 1946 C C . ILE A 1 255 ? 30.419 22.533 -1.290 1.00 14.51 337 ILE A C 1
ATOM 1947 O O . ILE A 1 255 ? 30.502 23.434 -2.139 1.00 15.96 337 ILE A O 1
ATOM 1952 N N . ASP A 1 256 ? 29.809 22.712 -0.147 1.00 15.18 338 ASP A N 1
ATOM 1953 C CA . ASP A 1 256 ? 29.256 24.064 0.175 1.00 14.53 338 ASP A CA 1
ATOM 1954 C C . ASP A 1 256 ? 30.333 25.139 0.341 1.00 15.59 338 ASP A C 1
ATOM 1955 O O . ASP A 1 256 ? 30.046 26.312 0.052 1.00 16.70 338 ASP A O 1
ATOM 1960 N N . ALA A 1 257 ? 31.545 24.767 0.741 1.00 14.96 339 ALA A N 1
ATOM 1961 C CA . ALA A 1 257 ? 32.646 25.767 0.881 1.00 15.29 339 ALA A CA 1
ATOM 1962 C C . ALA A 1 257 ? 32.978 26.310 -0.526 1.00 15.91 339 ALA A C 1
ATOM 1963 O O . ALA A 1 257 ? 33.163 27.521 -0.705 1.00 17.17 339 ALA A O 1
ATOM 1965 N N . TYR A 1 258 ? 33.082 25.404 -1.516 1.00 15.67 340 TYR A N 1
ATOM 1966 C CA . TYR A 1 258 ? 33.276 25.783 -2.871 1.00 16.10 340 TYR A CA 1
ATOM 1967 C C . TYR A 1 258 ? 32.149 26.746 -3.298 1.00 16.92 340 TYR A C 1
ATOM 1968 O O . TYR A 1 258 ? 32.426 27.829 -3.839 1.00 16.73 340 TYR A O 1
ATOM 1977 N N . ARG A 1 259 ? 30.885 26.372 -3.031 1.00 15.87 341 ARG A N 1
ATOM 1978 C CA . ARG A 1 259 ? 29.761 27.161 -3.507 1.00 17.03 341 ARG A CA 1
ATOM 1979 C C . ARG A 1 259 ? 29.720 28.530 -2.885 1.00 17.36 341 ARG A C 1
ATOM 1980 O O . ARG A 1 259 ? 29.450 29.507 -3.587 1.00 18.79 341 ARG A O 1
ATOM 1988 N N . LEU A 1 260 ? 29.959 28.583 -1.581 1.00 17.00 342 LEU A N 1
ATOM 1989 C CA . LEU A 1 260 ? 30.012 29.882 -0.867 1.00 18.03 342 LEU A CA 1
ATOM 1990 C C . LEU A 1 260 ? 31.169 30.734 -1.319 1.00 18.30 342 LEU A C 1
ATOM 1991 O O . LEU A 1 260 ? 31.006 31.957 -1.499 1.00 20.38 342 LEU A O 1
ATOM 1996 N N . ALA A 1 261 ? 32.331 30.125 -1.521 1.00 17.92 343 ALA A N 1
ATOM 1997 C CA . ALA A 1 261 ? 33.500 30.867 -2.015 1.00 18.19 343 ALA A CA 1
ATOM 1998 C C . ALA A 1 261 ? 33.198 31.544 -3.316 1.00 18.83 343 ALA A C 1
ATOM 1999 O O . ALA A 1 261 ? 33.537 32.727 -3.504 1.00 19.23 343 ALA A O 1
ATOM 2001 N N . VAL A 1 262 ? 32.539 30.848 -4.232 1.00 18.21 344 VAL A N 1
ATOM 2002 C CA . VAL A 1 262 ? 32.198 31.453 -5.518 1.00 19.89 344 VAL A CA 1
ATOM 2003 C C . VAL A 1 262 ? 31.298 32.675 -5.320 1.00 24.55 344 VAL A C 1
ATOM 2004 O O . VAL A 1 262 ? 31.507 33.699 -5.962 1.00 24.07 344 VAL A O 1
ATOM 2008 N N . GLN A 1 263 ? 30.336 32.596 -4.400 1.00 21.65 345 GLN A N 1
ATOM 2009 C CA . GLN A 1 263 ? 29.470 33.737 -4.130 1.00 23.97 345 GLN A CA 1
ATOM 2010 C C . GLN A 1 263 ? 30.209 34.899 -3.452 1.00 22.77 345 GLN A C 1
ATOM 2011 O O . GLN A 1 263 ? 29.935 36.107 -3.773 1.00 31.79 345 GLN A O 1
ATOM 2017 N N . LEU A 1 264 ? 31.114 34.531 -2.522 1.00 25.66 346 LEU A N 1
ATOM 2018 C CA . LEU A 1 264 ? 31.878 35.530 -1.750 1.00 25.51 346 LEU A CA 1
ATOM 2019 C C . LEU A 1 264 ? 32.849 36.303 -2.622 1.00 24.87 346 LEU A C 1
ATOM 2020 O O . LEU A 1 264 ? 33.220 37.463 -2.299 1.00 30.40 346 LEU A O 1
ATOM 2025 N N . ALA A 1 265 ? 33.265 35.701 -3.718 1.00 24.71 347 ALA A N 1
ATOM 2026 C CA . ALA A 1 265 ? 34.142 36.374 -4.660 1.00 28.32 347 ALA A CA 1
ATOM 2027 C C . ALA A 1 265 ? 33.369 37.390 -5.486 1.00 36.10 347 ALA A C 1
ATOM 2028 O O . ALA A 1 265 ? 33.946 38.360 -5.946 1.00 33.34 347 ALA A O 1
ATOM 2030 N N . GLY A 1 266 ? 32.069 37.122 -5.687 1.00 30.60 348 GLY A N 1
ATOM 2031 C CA . GLY A 1 266 ? 31.199 37.868 -6.505 1.00 23.32 348 GLY A CA 1
ATOM 2032 C C . GLY A 1 266 ? 30.283 38.905 -5.814 1.00 28.56 348 GLY A C 1
ATOM 2033 O O . GLY A 1 266 ? 29.423 39.5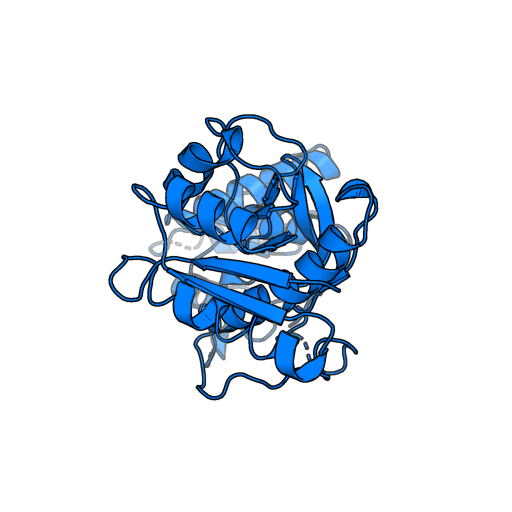20 -6.460 1.00 35.29 348 GLY A O 1
ATOM 2034 N N . SER A 1 267 ? 30.452 39.046 -4.486 1.00 37.97 349 SER A N 1
ATOM 2035 C CA . SER A 1 267 ? 29.588 39.922 -3.630 1.00 39.42 349 SER A CA 1
ATOM 2036 C C . SER A 1 267 ? 30.385 41.066 -3.001 1.00 42.30 349 SER A C 1
ATOM 2037 O O . SER A 1 267 ? 31.600 40.958 -2.847 1.00 47.85 349 SER A O 1
ATOM 2040 N N . ARG A 1 268 ? 29.708 42.160 -2.628 1.00 48.13 350 ARG A N 1
ATOM 2041 C CA . ARG A 1 268 ? 30.325 43.215 -1.794 1.00 41.76 350 ARG A CA 1
ATOM 2042 C C . ARG A 1 268 ? 30.668 42.697 -0.351 1.00 39.84 350 ARG A C 1
ATOM 2043 O O . ARG A 1 268 ? 31.718 43.044 0.200 1.00 44.40 350 ARG A O 1
ATOM 2051 N N . SER A 1 269 ? 29.801 41.879 0.230 1.00 38.69 351 SER A N 1
ATOM 2052 C CA . SER A 1 269 ? 30.116 41.194 1.493 1.00 42.76 351 SER A CA 1
ATOM 2053 C C . SER A 1 269 ? 29.290 39.937 1.702 1.00 33.11 351 SER A C 1
ATOM 2054 O O . SER A 1 269 ? 28.366 39.639 0.948 1.00 42.12 351 SER A O 1
ATOM 2057 N N . GLY A 1 270 ? 29.618 39.221 2.772 1.00 37.55 352 GLY A N 1
ATOM 2058 C CA . GLY A 1 270 ? 28.942 38.004 3.124 1.00 30.95 352 GLY A CA 1
ATOM 2059 C C . GLY A 1 270 ? 27.508 38.264 3.463 1.00 29.27 352 GLY A C 1
ATOM 2060 O O . GLY A 1 270 ? 26.714 37.373 3.347 1.00 30.98 352 GLY A O 1
ATOM 2061 N N . ALA A 1 271 ? 27.162 39.502 3.822 1.00 36.35 353 ALA A N 1
ATOM 2062 C CA . ALA A 1 271 ? 25.844 39.752 4.390 1.00 32.78 353 ALA A CA 1
ATOM 2063 C C . ALA A 1 271 ? 24.698 39.419 3.419 1.00 37.64 353 ALA A C 1
ATOM 2064 O O . ALA A 1 271 ? 23.642 38.9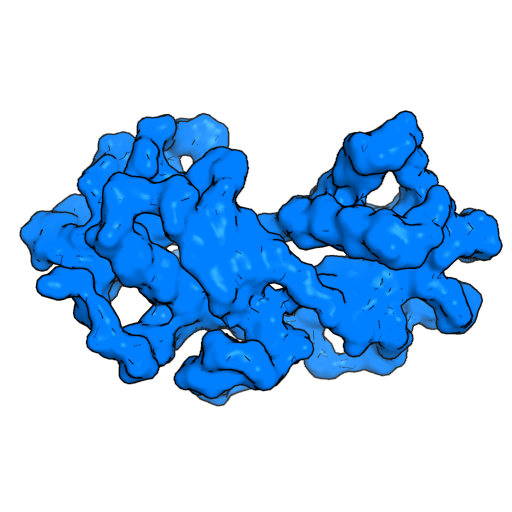44 3.834 1.00 38.21 353 ALA A O 1
ATOM 2066 N N . ALA A 1 272 ? 24.950 39.602 2.125 1.00 37.34 354 ALA A N 1
ATOM 2067 C CA . ALA A 1 272 ? 23.954 39.331 1.101 1.00 33.26 354 ALA A CA 1
ATOM 2068 C C . ALA A 1 272 ? 24.047 37.887 0.568 1.00 31.00 354 ALA A C 1
ATOM 2069 O O . ALA A 1 272 ? 23.289 37.544 -0.361 1.00 37.96 354 ALA A O 1
ATOM 2071 N N . VAL A 1 273 ? 24.915 37.050 1.151 1.00 29.26 355 VAL A N 1
ATOM 2072 C CA . VAL A 1 273 ? 25.170 35.713 0.634 1.00 28.98 355 VAL A CA 1
ATOM 2073 C C . VAL A 1 273 ? 24.313 34.714 1.399 1.00 27.88 355 VAL A C 1
ATOM 2074 O O . VAL A 1 273 ? 24.352 34.676 2.637 1.00 27.42 355 VAL A O 1
ATOM 2078 N N . ARG A 1 274 ? 23.493 33.974 0.650 1.00 26.91 356 ARG A N 1
ATOM 2079 C CA . ARG A 1 274 ? 22.683 32.893 1.166 1.00 26.61 356 ARG A CA 1
ATOM 2080 C C . ARG A 1 274 ? 22.881 31.713 0.219 1.00 24.12 356 ARG A C 1
ATOM 2081 O O . ARG A 1 274 ? 23.225 31.909 -0.932 1.00 26.51 356 ARG A O 1
ATOM 2089 N N . LEU A 1 275 ? 22.684 30.493 0.705 1.00 22.49 357 LEU A N 1
ATOM 2090 C CA . LEU A 1 275 ? 22.879 29.301 -0.125 1.00 22.26 357 LEU A CA 1
ATOM 2091 C C . LEU A 1 275 ? 21.931 28.178 0.280 1.00 20.68 357 LEU A C 1
ATOM 2092 O O . LEU A 1 275 ? 21.768 27.931 1.453 1.00 19.27 357 LEU A O 1
ATOM 2097 N N . ASP A 1 276 ? 21.347 27.507 -0.713 1.00 20.14 358 ASP A N 1
ATOM 2098 C CA . ASP A 1 276 ? 20.671 26.212 -0.510 1.00 20.15 358 ASP A CA 1
ATOM 2099 C C . ASP A 1 276 ? 21.737 25.115 -0.419 1.00 18.46 358 ASP A C 1
ATOM 2100 O O . ASP A 1 276 ? 22.000 24.362 -1.376 1.00 18.21 358 ASP A O 1
ATOM 2105 N N . GLY A 1 277 ? 22.404 25.082 0.724 1.00 18.55 359 GLY A N 1
ATOM 2106 C CA . GLY A 1 277 ? 23.579 24.292 0.900 1.00 16.21 359 GLY A CA 1
ATOM 2107 C C . GLY A 1 277 ? 23.208 22.811 0.960 1.00 16.73 359 GLY A C 1
ATOM 2108 O O . GLY A 1 277 ? 22.126 22.450 1.438 1.00 16.79 359 GLY A O 1
ATOM 2109 N N . VAL A 1 278 ? 24.107 21.985 0.473 1.00 17.20 360 VAL A N 1
ATOM 2110 C CA . VAL A 1 278 ? 23.955 20.543 0.733 1.00 15.96 360 VAL A CA 1
ATOM 2111 C C . VAL A 1 278 ? 24.105 20.239 2.224 1.00 17.30 360 VAL A C 1
ATOM 2112 O O . VAL A 1 278 ? 23.624 19.203 2.681 1.00 17.82 360 VAL A O 1
ATOM 2116 N N . THR A 1 279 ? 24.709 21.171 2.996 1.00 15.40 361 THR A N 1
ATOM 2117 C CA . THR A 1 279 ? 24.891 20.983 4.428 1.00 16.04 361 THR A CA 1
ATOM 2118 C C . THR A 1 279 ? 23.772 21.653 5.207 1.00 16.73 361 THR A C 1
ATOM 2119 O O . THR A 1 279 ? 23.710 21.510 6.442 1.00 16.72 361 THR A O 1
ATOM 2123 N N . GLY A 1 280 ? 22.887 22.363 4.508 1.00 16.01 362 GLY A N 1
ATOM 2124 C CA . GLY A 1 280 ? 21.763 23.067 5.113 1.00 17.25 362 GLY A CA 1
ATOM 2125 C C . GLY A 1 280 ? 21.576 24.401 4.425 1.00 17.29 362 GLY A C 1
ATOM 2126 O O . GLY A 1 280 ? 22.396 24.780 3.590 1.00 17.41 362 GLY A O 1
ATOM 2127 N N . ASP A 1 281 ? 20.465 25.054 4.710 1.00 18.23 363 ASP A N 1
ATOM 2128 C CA . ASP A 1 281 ? 20.241 26.402 4.178 1.00 19.59 363 ASP A CA 1
ATOM 2129 C C . ASP A 1 281 ? 21.148 27.335 4.964 1.00 20.16 363 ASP A C 1
ATOM 2130 O O . ASP A 1 281 ? 21.149 27.304 6.188 1.00 19.48 363 ASP A O 1
ATOM 2135 N N . LEU A 1 282 ? 21.956 28.116 4.257 1.00 20.40 364 LEU A N 1
ATOM 2136 C CA . LEU A 1 282 ? 22.991 28.921 4.855 1.00 18.79 364 LEU A CA 1
ATOM 2137 C C . LEU A 1 282 ? 22.693 30.414 4.721 1.00 20.65 364 LEU A C 1
ATOM 2138 O O . LEU A 1 282 ? 22.243 30.886 3.695 1.00 21.03 364 LEU A O 1
ATOM 2143 N N . LYS A 1 283 ? 22.990 31.118 5.797 1.00 20.04 365 LYS A N 1
ATOM 2144 C CA . LYS A 1 283 ? 22.937 32.581 5.854 1.00 22.70 365 LYS A CA 1
ATOM 2145 C C . LYS A 1 283 ? 23.822 33.075 6.993 1.00 22.59 365 LYS A C 1
ATOM 2146 O O . LYS A 1 283 ? 24.070 32.346 7.965 1.00 21.76 365 LYS A O 1
ATOM 2152 N N . LEU A 1 284 ? 24.315 34.305 6.870 1.00 26.52 366 LEU A N 1
ATOM 2153 C CA . LEU A 1 284 ? 25.315 34.784 7.809 1.00 24.24 366 LEU A CA 1
ATOM 2154 C C . LEU A 1 284 ? 24.628 35.142 9.116 1.00 25.88 366 LEU A C 1
ATOM 2155 O O . LEU A 1 284 ? 23.562 35.792 9.117 1.00 29.20 366 LEU A O 1
ATOM 2160 N N . GLY A 1 285 ? 25.261 34.756 10.218 1.00 26.62 367 GLY A N 1
ATOM 2161 C CA . GLY A 1 285 ? 24.806 35.063 11.585 1.00 27.92 367 GLY A CA 1
ATOM 2162 C C . GLY A 1 285 ? 25.956 35.530 12.445 1.00 29.55 367 GLY A C 1
ATOM 2163 O O . GLY A 1 285 ? 26.907 36.168 11.963 1.00 29.19 367 GLY A O 1
ATOM 2164 N N . ARG A 1 286 ? 25.863 35.243 13.740 1.00 31.67 368 ARG A N 1
ATOM 2165 C CA . ARG A 1 286 ? 26.851 35.713 14.699 1.00 34.87 368 ARG A CA 1
ATOM 2166 C C . ARG A 1 286 ? 28.282 35.309 14.376 1.00 38.78 368 ARG A C 1
ATOM 2167 O O . ARG A 1 286 ? 28.519 34.215 13.875 1.00 33.56 368 ARG A O 1
ATOM 2172 N N . ASP A 1 287 ? 29.235 36.183 14.693 1.00 40.28 369 ASP A N 1
ATOM 2173 C CA . ASP A 1 287 ? 30.649 35.814 14.533 1.00 41.69 369 ASP A CA 1
ATOM 2174 C C . ASP A 1 287 ? 30.986 35.625 13.019 1.00 34.47 369 ASP A C 1
ATOM 2175 O O . ASP A 1 287 ? 31.932 34.930 12.705 1.00 41.60 369 ASP A O 1
ATOM 2180 N N . ARG A 1 288 ? 30.239 36.276 12.108 1.00 32.32 370 ARG A N 1
ATOM 2181 C CA . ARG A 1 288 ? 30.415 36.093 10.643 1.00 32.18 370 ARG A CA 1
ATOM 2182 C C . ARG A 1 288 ? 30.491 34.589 10.289 1.00 29.00 370 ARG A C 1
ATOM 2183 O O . ARG A 1 288 ? 31.221 34.179 9.359 1.00 24.64 370 ARG A O 1
ATOM 2191 N N . ALA A 1 289 ? 29.697 33.801 11.010 1.00 26.44 371 ALA A N 1
ATOM 2192 C CA . ALA A 1 289 ? 29.571 32.375 10.720 1.00 24.31 371 ALA A CA 1
ATOM 2193 C C . ALA A 1 289 ? 28.292 32.190 9.917 1.00 25.05 371 ALA A C 1
ATOM 2194 O O . ALA A 1 289 ? 27.250 32.791 10.239 1.00 24.19 371 ALA A O 1
ATOM 2196 N N . PHE A 1 290 ? 28.376 31.366 8.881 1.00 23.60 372 PHE A N 1
ATOM 2197 C CA . PHE A 1 290 ? 27.205 30.979 8.104 1.00 24.35 372 PHE A CA 1
ATOM 2198 C C . PHE A 1 290 ? 26.489 29.954 8.922 1.00 30.03 372 PHE A C 1
ATOM 2199 O O . PHE A 1 290 ? 27.058 28.899 9.190 1.00 32.91 372 PHE A O 1
ATOM 2207 N N . GLU A 1 291 ? 25.300 30.283 9.409 1.00 25.37 373 GLU A N 1
ATOM 2208 C CA . GLU A 1 291 ? 24.542 29.329 10.159 1.00 26.18 373 GLU A CA 1
ATOM 2209 C C . GLU A 1 291 ? 23.772 28.406 9.220 1.00 22.12 373 GLU A C 1
ATOM 2210 O O . GLU A 1 291 ? 23.490 28.765 8.081 1.00 21.96 373 GLU A O 1
ATOM 2216 N N . ARG A 1 292 ? 23.533 27.188 9.688 1.00 24.59 374 ARG A N 1
ATOM 2217 C CA . ARG A 1 292 ? 23.012 26.105 8.883 1.00 23.72 374 ARG A CA 1
ATOM 2218 C C . ARG A 1 292 ? 21.665 25.667 9.405 1.00 25.85 374 ARG A C 1
ATOM 2219 O O . ARG A 1 292 ? 21.565 25.125 10.513 1.00 31.19 374 ARG A O 1
ATOM 2227 N N . GLN A 1 293 ? 20.645 25.845 8.581 1.00 19.28 375 GLN A N 1
ATOM 2228 C CA . GLN A 1 293 ? 19.274 25.488 8.923 1.00 19.65 375 GLN A CA 1
ATOM 2229 C C . GLN A 1 293 ? 19.019 24.129 8.298 1.00 19.41 375 GLN A C 1
ATOM 2230 O O . GLN A 1 293 ? 19.221 23.945 7.099 1.00 18.86 375 GLN A O 1
ATOM 2236 N N . LEU A 1 294 ? 18.586 23.168 9.112 1.00 19.60 376 LEU A N 1
ATOM 2237 C CA . LEU A 1 294 ? 18.566 21.774 8.689 1.00 18.06 376 LEU A CA 1
ATOM 2238 C C . LEU A 1 294 ? 17.139 21.234 8.592 1.00 19.04 376 LEU A C 1
ATOM 2239 O O . LEU A 1 294 ? 16.295 21.545 9.437 1.00 21.29 376 LEU A O 1
ATOM 2244 N N . PRO A 1 295 ? 16.909 20.343 7.620 1.00 19.42 377 PRO A N 1
ATOM 2245 C CA . PRO A 1 295 ? 15.665 19.604 7.506 1.00 19.52 377 PRO A CA 1
ATOM 2246 C C . PRO A 1 295 ? 15.586 18.467 8.576 1.00 19.58 377 PRO A C 1
ATOM 2247 O O . PRO A 1 295 ? 16.606 18.030 9.154 1.00 19.81 377 PRO A O 1
ATOM 2251 N N . ALA A 1 296 ? 14.363 18.035 8.833 1.00 22.02 378 ALA A N 1
ATOM 2252 C CA . ALA A 1 296 ? 14.110 16.931 9.735 1.00 21.01 378 ALA A CA 1
ATOM 2253 C C . ALA A 1 296 ? 13.940 15.663 8.957 1.00 21.00 378 ALA A C 1
ATOM 2254 O O . ALA A 1 296 ? 13.540 15.654 7.819 1.00 24.96 378 ALA A O 1
ATOM 2256 N N . GLY A 1 297 ? 14.244 14.576 9.639 1.00 20.16 379 GLY A N 1
ATOM 2257 C CA . GLY A 1 297 ? 14.160 13.236 9.123 1.00 21.20 379 GLY A CA 1
ATOM 2258 C C . GLY A 1 297 ? 13.705 12.309 10.208 1.00 20.15 379 GLY A C 1
ATOM 2259 O O . GLY A 1 297 ? 13.555 12.712 11.361 1.00 21.24 379 GLY A O 1
ATOM 2260 N N . VAL A 1 298 ? 13.449 11.056 9.827 1.00 23.43 380 VAL A N 1
ATOM 2261 C CA . VAL A 1 298 ? 13.065 10.031 10.766 1.00 23.76 380 VAL A CA 1
ATOM 2262 C C . VAL A 1 298 ? 14.013 8.884 10.523 1.00 23.54 380 VAL A C 1
ATOM 2263 O O . VAL A 1 298 ? 14.178 8.444 9.381 1.00 28.38 380 VAL A O 1
#

Nearest PDB structures (foldseek):
  4pyr-assembly1_A  TM=1.003E+00  e=1.362E-55  Chromobacterium violaceum ATCC 12472
  5ysz-assembly1_A-2  TM=4.375E-01  e=1.468E-06  Thermobifida fusca YX
  3huu-assembly2_D  TM=4.316E-01  e=1.852E-06  Staphylococcus haemolyticus JCSC1435
  4ry8-assembly1_A  TM=4.307E-01  e=1.207E-04  Pseudothermotoga lettingae TMO
  7ce1-assembly1_B  TM=4.698E-01  e=3.054E-04  Agrobacterium tumefaciens A6